Protein AF-A0A969KL57-F1 (afdb_monomer_lite)

Radius of gyration: 28.31 Å; chains: 1; bounding box: 64×60×82 Å

Foldseek 3Di:
DDDDDDDDDDDDDDDDDDDDPDDDDDDDDDDDDDDDDDDDDPDPVVVVVVVVVVVVVVVVVVVVVVVVPPPPDDDDPPPPPPPPPPPQPDAAQDDFDLQWGFAAAQDKDKDFQQVQWQFQDPDQPQWQFKKWFFHDPPFKGFAAFKWKWFAQDRVPPDTQTQDTAAPFDFNPQKLPGQVPFDADPVCPPRGRHGRDIGGCCSAPPHNHGIIGTRRNPGPSNDPGDTTRMMMMHRHNDHPGGTTTTRHMYGDIGHNDDD

Sequence (258 aa):
MAPLVEATLVTDEYMGPTTIIMEQQDGNEPPPKWLGSRCVPTTTQEKWFCFGIACLVVVLVVVITVTGILCGSGLCSSSSTTSSESSAAEVNTDAPDNNPADLVNGSFIVLDVSANPVVVSLTPDNYYDLIFYEYNNGGIVYMDHIIVGVSQNSDGSLYYEVFNWGDNIPDTNTNSDINNLPPFPSCTPAEECDNFEVSENDLYPYPGAGVLIDVDNAPSQPPSGTYNYVVIISPISGDGDDSQIDAIVVTEVPIPTP

Secondary structure (DSSP, 8-state):
-PPP--------S-----------PPP--PPP----------STTHHHHHHHHHHHHHHHHHHHHHHTTS----------------PPPPPBSSS--S--EEE-TTEEEEEE-TTS-EEE-SS--SEEEEEEEE-BSSSEEEE-SEEEEEESSTT-SS-EEEEEETSSS--TTBTT-TTTSPPPTTSSSS---TTEEEEGGGSBTTTT-EEEE-STT-TT-PPSEEE-EEEEEE-S-SSSPPEEEEEEEEEEEEPPP-

Structure (mmCIF, N/CA/C/O backbone):
data_AF-A0A969KL57-F1
#
_entry.id   AF-A0A969KL57-F1
#
loop_
_atom_site.group_PDB
_atom_site.id
_atom_site.type_symbol
_atom_site.label_atom_id
_atom_site.label_alt_id
_atom_site.label_comp_id
_atom_site.label_asym_id
_atom_site.label_entity_id
_atom_site.label_seq_id
_atom_site.pdbx_PDB_ins_code
_atom_site.Cartn_x
_atom_site.Cartn_y
_atom_site.Cartn_z
_atom_site.occupancy
_atom_site.B_iso_or_equiv
_atom_site.auth_seq_id
_atom_site.auth_comp_id
_atom_site.auth_asym_id
_atom_site.auth_atom_id
_atom_site.pdbx_PDB_model_num
ATOM 1 N N . MET A 1 1 ? -13.191 37.947 51.322 1.00 47.38 1 MET A N 1
ATOM 2 C CA . MET A 1 1 ? -13.128 36.524 50.933 1.00 47.38 1 MET A CA 1
ATOM 3 C C . MET A 1 1 ? -14.553 36.039 50.771 1.00 47.38 1 MET A C 1
ATOM 5 O O . MET A 1 1 ? -15.253 35.930 51.768 1.00 47.38 1 MET A O 1
ATOM 9 N N . ALA A 1 2 ? -14.999 35.887 49.528 1.00 39.50 2 ALA A N 1
ATOM 10 C CA . ALA A 1 2 ? -16.304 35.325 49.185 1.00 39.50 2 ALA A CA 1
ATOM 11 C C . ALA A 1 2 ? -16.111 33.854 48.769 1.00 39.50 2 ALA A C 1
ATOM 13 O O . ALA A 1 2 ? -15.026 33.530 48.278 1.00 39.50 2 ALA A O 1
ATOM 14 N N . PRO A 1 3 ? -17.094 32.966 48.997 1.00 45.88 3 PRO A N 1
ATOM 15 C CA . PRO A 1 3 ? -16.937 31.550 48.699 1.00 45.88 3 PRO A CA 1
ATOM 16 C C . PRO A 1 3 ? -17.024 31.301 47.189 1.00 45.88 3 PRO A C 1
ATOM 18 O O . PRO A 1 3 ? -17.836 31.917 46.498 1.00 45.88 3 PRO A O 1
ATOM 21 N N . LEU A 1 4 ? -16.185 30.387 46.698 1.00 37.28 4 LEU A N 1
ATOM 22 C CA . LEU A 1 4 ? -16.324 29.791 45.373 1.00 37.28 4 LEU A CA 1
ATOM 23 C C . LEU A 1 4 ? -17.625 28.976 45.342 1.00 37.28 4 LEU A C 1
ATOM 25 O O . LEU A 1 4 ? -17.873 28.177 46.246 1.00 37.28 4 LEU A O 1
ATOM 29 N N . VAL A 1 5 ? -18.438 29.172 44.309 1.00 42.41 5 VAL A N 1
ATOM 30 C CA . VAL A 1 5 ? -19.559 28.289 43.974 1.00 42.41 5 VAL A CA 1
ATOM 31 C C . VAL A 1 5 ? -19.095 27.436 42.800 1.00 42.41 5 VAL A C 1
ATOM 33 O O . VAL A 1 5 ? -18.883 27.963 41.711 1.00 42.41 5 VAL A O 1
ATOM 36 N N . GLU A 1 6 ? -18.904 26.138 43.025 1.00 46.62 6 GLU A N 1
ATOM 37 C CA . GLU A 1 6 ? -18.722 25.167 41.944 1.00 46.62 6 GLU A CA 1
ATOM 38 C C . GLU A 1 6 ? -20.086 24.842 41.332 1.00 46.62 6 GLU A C 1
ATOM 40 O O . GLU A 1 6 ? -21.014 24.425 42.028 1.00 46.62 6 GLU A O 1
ATOM 45 N N . ALA A 1 7 ? -20.206 25.034 40.021 1.00 39.06 7 ALA A N 1
ATOM 46 C CA . ALA A 1 7 ? -21.299 24.498 39.228 1.00 39.06 7 ALA A CA 1
ATOM 47 C C . ALA A 1 7 ? -20.747 23.343 38.387 1.00 39.06 7 ALA A C 1
ATOM 49 O O . ALA A 1 7 ? -19.942 23.552 37.483 1.00 39.06 7 ALA A O 1
ATOM 50 N N . THR A 1 8 ? -21.172 22.122 38.701 1.00 39.47 8 THR A N 1
ATOM 51 C CA . THR A 1 8 ? -20.894 20.930 37.897 1.00 39.47 8 THR A CA 1
ATOM 52 C C . THR A 1 8 ? -21.865 20.899 36.721 1.00 39.47 8 THR A C 1
ATOM 54 O O . THR A 1 8 ? -23.069 20.730 36.921 1.00 39.47 8 THR A O 1
ATOM 57 N N . LEU A 1 9 ? -21.356 21.055 35.499 1.00 32.34 9 LEU A N 1
ATOM 58 C CA . LEU A 1 9 ? -22.093 20.688 34.293 1.00 32.34 9 LEU A CA 1
ATOM 59 C C . LEU A 1 9 ? -21.697 19.257 33.924 1.00 32.34 9 LEU A C 1
ATOM 61 O O . LEU A 1 9 ? -20.528 18.981 33.672 1.00 32.34 9 LEU A O 1
ATOM 65 N N . VAL A 1 10 ? -22.673 18.352 33.927 1.00 41.25 10 VAL A N 1
ATOM 66 C CA . VAL A 1 10 ? -22.525 17.017 33.347 1.00 41.25 10 VAL A CA 1
ATOM 67 C C . VAL A 1 10 ? -22.755 17.166 31.848 1.00 41.25 10 VAL A C 1
ATOM 69 O O . VAL A 1 10 ? -23.869 17.476 31.426 1.00 41.25 10 VAL A O 1
ATOM 72 N N . THR A 1 11 ? -21.703 16.980 31.061 1.00 38.56 11 THR A N 1
ATOM 73 C CA . THR A 1 11 ? -21.799 16.751 29.618 1.00 38.56 11 THR A CA 1
ATOM 74 C C . THR A 1 11 ? -21.279 15.349 29.349 1.00 38.56 11 THR A C 1
ATOM 76 O O . THR A 1 11 ? -20.107 15.068 29.600 1.00 38.56 11 THR A O 1
ATOM 79 N N . ASP A 1 12 ? -22.175 14.475 28.897 1.00 44.78 12 ASP A N 1
ATOM 80 C CA . ASP A 1 12 ? -21.794 13.232 28.239 1.00 44.78 12 ASP A CA 1
ATOM 81 C C . ASP A 1 12 ? -21.037 13.552 26.938 1.00 44.78 12 ASP A C 1
ATOM 83 O O . ASP A 1 12 ? -21.258 14.593 26.318 1.00 44.78 12 ASP A O 1
ATOM 87 N N . GLU A 1 13 ? -20.177 12.611 26.556 1.00 48.75 13 GLU A N 1
ATOM 88 C CA . GLU A 1 13 ? -19.361 12.538 25.335 1.00 48.75 13 GLU A CA 1
ATOM 89 C C . GLU A 1 13 ? -17.982 13.226 25.363 1.00 48.75 13 GLU A C 1
ATOM 91 O O . GLU A 1 13 ? -17.744 14.375 25.001 1.00 48.75 13 GLU A O 1
ATOM 96 N N . TYR A 1 14 ? -17.058 12.381 25.816 1.00 48.72 14 TYR A N 1
ATOM 97 C CA . TYR A 1 14 ? -15.619 12.288 25.603 1.00 48.72 14 TYR A CA 1
ATOM 98 C C . TYR A 1 14 ? -15.092 12.934 24.301 1.00 48.72 14 TYR A C 1
ATOM 100 O O . TYR A 1 14 ? -15.050 12.312 23.245 1.00 48.72 14 TYR A O 1
ATOM 108 N N . MET A 1 15 ? -14.570 14.153 24.413 1.00 40.88 15 MET A N 1
ATOM 109 C CA . MET A 1 15 ? -13.477 14.662 23.579 1.00 40.88 15 MET A CA 1
ATOM 110 C C . MET A 1 15 ? -12.432 15.247 24.534 1.00 40.88 15 MET A C 1
ATOM 112 O O . MET A 1 15 ? -12.776 15.967 25.473 1.00 40.88 15 MET A O 1
ATOM 116 N N . GLY A 1 16 ? -11.167 14.863 24.347 1.00 54.75 16 GLY A N 1
ATOM 117 C CA . GLY A 1 16 ? -10.043 15.233 25.212 1.00 54.75 16 GLY A CA 1
ATOM 118 C C . GLY A 1 16 ? -9.827 16.750 25.350 1.00 54.75 16 GLY A C 1
ATOM 119 O O . GLY A 1 16 ? -10.401 17.545 24.604 1.00 54.75 16 GLY A O 1
ATOM 120 N N . PRO A 1 17 ? -9.013 17.186 26.328 1.00 43.03 17 PRO A N 1
ATOM 121 C CA . PRO A 1 17 ? -8.974 18.580 26.749 1.00 43.03 17 PRO A CA 1
ATOM 122 C C . PRO A 1 17 ? -8.238 19.475 25.744 1.00 43.03 17 PRO A C 1
ATOM 124 O O . PRO A 1 17 ? -7.016 19.612 25.786 1.00 43.03 17 PRO A O 1
ATOM 127 N N . THR A 1 18 ? -8.991 20.190 24.912 1.00 47.53 18 THR A N 1
ATOM 128 C CA . THR A 1 18 ? -8.494 21.407 24.259 1.00 47.53 18 THR A CA 1
ATOM 129 C C . THR A 1 18 ? -8.503 22.539 25.283 1.00 47.53 18 THR A C 1
ATOM 131 O O . THR A 1 18 ? -9.555 23.056 25.659 1.00 47.53 18 THR A O 1
ATOM 134 N N . THR A 1 19 ? -7.324 22.944 25.755 1.00 45.38 19 THR A N 1
ATOM 135 C CA . THR A 1 19 ? -7.191 24.147 26.589 1.00 45.38 19 THR A CA 1
ATOM 136 C C . THR A 1 19 ? -7.259 25.375 25.685 1.00 45.38 19 THR A C 1
ATOM 138 O O . THR A 1 19 ? -6.257 25.781 25.103 1.00 45.38 19 THR A O 1
ATOM 141 N N . ILE A 1 20 ? -8.443 25.974 25.553 1.00 39.62 20 ILE A N 1
ATOM 142 C CA . ILE A 1 20 ? -8.602 27.295 24.936 1.00 39.62 20 ILE A CA 1
ATOM 143 C C . ILE A 1 20 ? -8.505 28.339 26.050 1.00 39.62 20 ILE A C 1
ATOM 145 O O . ILE A 1 20 ? -9.408 28.465 26.878 1.00 39.62 20 ILE A O 1
ATOM 149 N N . ILE A 1 21 ? -7.410 29.099 26.077 1.00 41.72 21 ILE A N 1
ATOM 150 C CA . ILE A 1 21 ? -7.309 30.303 26.907 1.00 41.72 21 ILE A CA 1
ATOM 151 C C . ILE A 1 21 ? -8.123 31.391 26.203 1.00 41.72 21 ILE A C 1
ATOM 153 O O . ILE A 1 21 ? -7.636 32.047 25.286 1.00 41.72 21 ILE A O 1
ATOM 157 N N . MET A 1 22 ? -9.384 31.555 26.604 1.00 35.03 22 MET A N 1
ATOM 158 C CA . MET A 1 22 ? -10.162 32.735 26.238 1.00 35.03 22 MET A CA 1
ATOM 159 C C . MET A 1 22 ? -9.831 33.861 27.212 1.00 35.03 22 MET A C 1
ATOM 161 O O . MET A 1 22 ? -10.143 33.794 28.401 1.00 35.03 22 MET A O 1
ATOM 165 N N . GLU A 1 23 ? -9.171 34.889 26.690 1.00 47.00 23 GLU A N 1
ATOM 166 C CA . GLU A 1 23 ? -8.961 36.155 27.377 1.00 47.00 23 GLU A CA 1
ATOM 167 C C . GLU A 1 23 ? -10.331 36.808 27.630 1.00 47.00 23 GLU A C 1
ATOM 169 O O . GLU A 1 23 ? -11.135 37.001 26.715 1.00 47.00 23 GLU A O 1
ATOM 174 N N . GLN A 1 24 ? -10.635 37.078 28.897 1.00 42.72 24 GLN A N 1
ATOM 175 C CA . GLN A 1 24 ? -11.905 37.647 29.331 1.00 42.72 24 GLN A CA 1
ATOM 176 C C . GLN A 1 24 ? -11.997 39.105 28.855 1.00 42.72 24 GLN A C 1
ATOM 178 O O . GLN A 1 24 ? -11.382 39.992 29.442 1.00 42.72 24 GLN A O 1
ATOM 183 N N . GLN A 1 25 ? -12.764 39.364 27.791 1.00 42.25 25 GLN A N 1
ATOM 184 C CA . GLN A 1 25 ? -13.161 40.726 27.436 1.00 42.25 25 GLN A CA 1
ATOM 185 C C . GLN A 1 25 ? -14.167 41.249 28.469 1.00 42.25 25 GLN A C 1
ATOM 187 O O . GLN A 1 25 ? -15.241 40.675 28.669 1.00 42.25 25 GLN A O 1
ATOM 192 N N . ASP A 1 26 ? -13.791 42.345 29.127 1.00 51.16 26 ASP A N 1
ATOM 193 C CA . ASP A 1 26 ? -14.621 43.076 30.078 1.00 51.16 26 ASP A CA 1
ATOM 194 C C . ASP A 1 26 ? -15.935 43.544 29.436 1.00 51.16 26 ASP A C 1
ATOM 196 O O . ASP A 1 26 ? -15.987 44.040 28.309 1.00 51.16 26 ASP A O 1
ATOM 200 N N . GLY A 1 27 ? -17.018 43.330 30.182 1.00 51.34 27 GLY A N 1
ATOM 201 C CA . GLY A 1 27 ? -18.381 43.335 29.676 1.00 51.34 27 GLY A CA 1
ATOM 202 C C . GLY A 1 27 ? -18.997 44.702 29.392 1.00 51.34 27 GLY A C 1
ATOM 203 O O . GLY A 1 27 ? -18.659 45.704 30.016 1.00 51.34 27 GLY A O 1
ATOM 204 N N . ASN A 1 28 ? -19.987 44.692 28.491 1.00 50.69 28 ASN A N 1
ATOM 205 C CA . ASN A 1 28 ? -21.251 45.436 28.612 1.00 50.69 28 ASN A CA 1
ATOM 206 C C . ASN A 1 28 ? -22.212 45.198 27.426 1.00 50.69 28 ASN A C 1
ATOM 208 O O . ASN A 1 28 ? -22.858 46.135 26.964 1.00 50.69 28 ASN A O 1
ATOM 212 N N . GLU A 1 29 ? -22.374 43.961 26.943 1.00 54.31 29 GLU A N 1
ATOM 213 C CA . GLU A 1 29 ? -23.415 43.677 25.942 1.00 54.31 29 GLU A CA 1
ATOM 214 C C . GLU A 1 29 ? -24.426 42.629 26.427 1.00 54.31 29 GLU A C 1
ATOM 216 O O . GLU A 1 29 ? -24.036 41.599 26.985 1.00 54.31 29 GLU A O 1
ATOM 221 N N . PRO A 1 30 ? -25.743 42.884 26.271 1.00 59.31 30 PRO A N 1
ATOM 222 C CA . PRO A 1 30 ? -26.768 41.924 26.648 1.00 59.31 30 PRO A CA 1
ATOM 223 C C . PRO A 1 30 ? -26.771 40.721 25.687 1.00 59.31 30 PRO A C 1
ATOM 225 O O . PRO A 1 30 ? -26.591 40.894 24.481 1.00 59.31 30 PRO A O 1
ATOM 228 N N . PRO A 1 31 ? -27.035 39.503 26.193 1.00 55.28 31 PRO A N 1
ATOM 229 C CA . PRO A 1 31 ? -26.978 38.286 25.391 1.00 55.28 31 PRO A CA 1
ATOM 230 C C . PRO A 1 31 ? -28.048 38.277 24.283 1.00 55.28 31 PRO A C 1
ATOM 232 O O . PRO A 1 31 ? -29.185 38.712 24.520 1.00 55.28 31 PRO A O 1
ATOM 235 N N . PRO A 1 32 ? -27.740 37.739 23.086 1.00 45.00 32 PRO A N 1
ATOM 236 C CA . PRO A 1 32 ? -28.720 37.606 22.020 1.00 45.00 32 PRO A CA 1
ATOM 237 C C . PRO A 1 32 ? -29.816 36.614 22.425 1.00 45.00 32 PRO A C 1
ATOM 239 O O . PRO A 1 32 ? -29.565 35.463 22.787 1.00 45.00 32 PRO A O 1
ATOM 242 N N . LYS A 1 33 ? -31.068 37.075 22.362 1.00 44.75 33 LYS A N 1
ATOM 243 C CA . LYS A 1 33 ? -32.250 36.230 22.545 1.00 44.75 33 LYS A CA 1
ATOM 244 C C . LYS A 1 33 ? -32.402 35.308 21.340 1.00 44.75 33 LYS A C 1
ATOM 246 O O . LYS A 1 33 ? -32.800 35.754 20.266 1.00 44.75 33 LYS A O 1
ATOM 251 N N . TRP A 1 34 ? -32.172 34.017 21.545 1.00 41.69 34 TRP A N 1
ATOM 252 C CA . TRP A 1 34 ? -32.584 32.977 20.611 1.00 41.69 34 TRP A CA 1
ATOM 253 C C . TRP A 1 34 ? -34.105 32.808 20.669 1.00 41.69 34 TRP A C 1
ATOM 255 O O . TRP A 1 34 ? -34.652 32.149 21.549 1.00 41.69 34 TRP A O 1
ATOM 265 N N . LEU A 1 35 ? -34.797 33.447 19.728 1.00 38.41 35 LEU A N 1
ATOM 266 C CA . LEU A 1 35 ? -36.189 33.156 19.406 1.00 38.41 35 LEU A CA 1
ATOM 267 C C . LEU A 1 35 ? -36.194 32.212 18.206 1.00 38.41 35 LEU A C 1
ATOM 269 O O . LEU A 1 35 ? -35.871 32.610 17.090 1.00 38.41 35 LEU A O 1
ATOM 273 N N . GLY A 1 36 ? -36.573 30.957 18.436 1.00 48.72 36 GLY A N 1
ATOM 274 C CA . GLY A 1 36 ? -36.921 30.059 17.347 1.00 48.72 36 GLY A CA 1
ATOM 275 C C . GLY A 1 36 ? -38.088 30.644 16.561 1.00 48.72 36 GLY A C 1
ATOM 276 O O . GLY A 1 36 ? -39.137 30.908 17.145 1.00 48.72 36 GLY A O 1
ATOM 277 N N . SER A 1 37 ? -37.904 30.868 15.260 1.00 44.09 37 SER A N 1
ATOM 278 C CA . SER A 1 37 ? -38.938 30.821 14.217 1.00 44.09 37 SER A CA 1
ATOM 279 C C . SER A 1 37 ? -38.392 31.322 12.884 1.00 44.09 37 SER A C 1
ATOM 281 O O . SER A 1 37 ? -37.748 32.360 12.826 1.00 44.09 37 SER A O 1
ATOM 283 N N . ARG A 1 38 ? -38.742 30.575 11.830 1.00 47.47 38 ARG A N 1
ATOM 284 C CA . ARG A 1 38 ? -39.162 31.024 10.491 1.00 47.47 38 ARG A CA 1
ATOM 285 C C . ARG A 1 38 ? -38.550 32.342 10.000 1.00 47.47 38 ARG A C 1
ATOM 287 O O . ARG A 1 38 ? -38.872 33.405 10.516 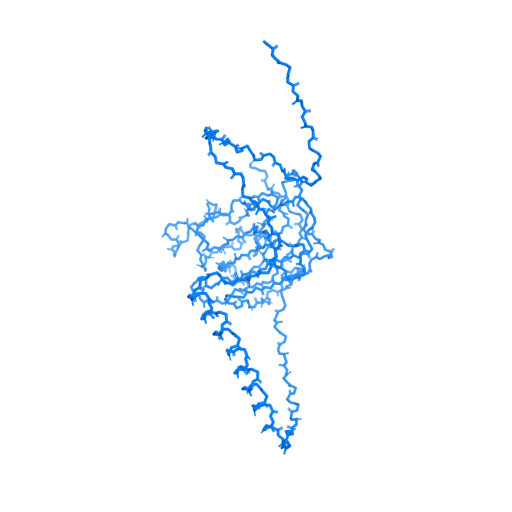1.00 47.47 38 ARG A O 1
ATOM 294 N N . CYS A 1 39 ? -37.797 32.268 8.903 1.00 44.12 39 CYS A N 1
ATOM 295 C CA . CYS A 1 39 ? -37.320 33.423 8.147 1.00 44.12 39 CYS A CA 1
ATOM 296 C C . CYS A 1 39 ? -38.495 34.330 7.739 1.00 44.12 39 CYS A C 1
ATOM 298 O O . CYS A 1 39 ? -39.182 34.075 6.750 1.00 44.12 39 CYS A O 1
ATOM 300 N N . VAL A 1 40 ? -38.744 35.386 8.514 1.00 55.22 40 VAL A N 1
ATOM 301 C CA . VAL A 1 40 ? -39.614 36.494 8.120 1.00 55.22 40 VAL A CA 1
ATOM 302 C C . VAL A 1 40 ? -38.686 37.615 7.653 1.00 55.22 40 VAL A C 1
ATOM 304 O O . VAL A 1 40 ? -38.007 38.208 8.490 1.00 55.22 40 VAL A O 1
ATOM 307 N N . PRO A 1 41 ? -38.601 37.895 6.342 1.00 55.47 41 PRO A N 1
ATOM 308 C CA . PRO A 1 41 ? -37.684 38.904 5.824 1.00 55.47 41 PRO A CA 1
ATOM 309 C C . PRO A 1 41 ? -38.110 40.292 6.312 1.00 55.47 41 PRO A C 1
ATOM 311 O O . PRO A 1 41 ? -39.268 40.693 6.140 1.00 55.47 41 PRO A O 1
ATOM 314 N N . THR A 1 42 ? -37.181 41.025 6.928 1.00 60.78 42 THR A N 1
ATOM 315 C CA . THR A 1 42 ? -37.453 42.351 7.514 1.00 60.78 42 THR A CA 1
ATOM 316 C C . THR A 1 42 ? -37.072 43.494 6.580 1.00 60.78 42 THR A C 1
ATOM 318 O O . THR A 1 42 ? -37.500 44.627 6.798 1.00 60.78 42 THR A O 1
ATOM 321 N N . THR A 1 43 ? -36.362 43.210 5.485 1.00 64.25 43 THR A N 1
ATOM 322 C CA . THR A 1 43 ? -35.961 44.232 4.513 1.00 64.25 43 THR A CA 1
ATOM 323 C C . THR A 1 43 ? -36.582 44.008 3.135 1.00 64.25 43 THR A C 1
ATOM 325 O O . THR A 1 43 ? -36.922 42.897 2.723 1.00 64.25 43 THR A O 1
ATOM 328 N N . THR A 1 44 ? -36.756 45.096 2.384 1.00 59.50 44 THR A N 1
ATOM 329 C CA . THR A 1 44 ? -37.320 45.064 1.027 1.00 59.50 44 THR A CA 1
ATOM 330 C C . THR A 1 44 ? -36.423 44.306 0.045 1.00 59.50 44 THR A C 1
ATOM 332 O O . THR A 1 44 ? -36.928 43.809 -0.953 1.00 59.50 44 THR A O 1
ATOM 335 N N . GLN A 1 45 ? -35.121 44.184 0.329 1.00 51.19 45 GLN A N 1
ATOM 336 C CA . GLN A 1 45 ? -34.139 43.499 -0.516 1.00 51.19 45 GLN A CA 1
ATOM 337 C C . GLN A 1 45 ? -34.179 41.967 -0.330 1.00 51.19 45 GLN A C 1
ATOM 339 O O . GLN A 1 45 ? -34.098 41.230 -1.309 1.00 51.19 45 GLN A O 1
ATOM 344 N N . GLU A 1 46 ? -34.437 41.480 0.888 1.00 50.81 46 GLU A N 1
ATOM 345 C CA . GLU A 1 46 ? -34.598 40.044 1.189 1.00 50.81 46 GLU A CA 1
ATOM 346 C C . GLU A 1 46 ? -35.878 39.440 0.587 1.00 50.81 46 GLU A C 1
ATOM 348 O O . GLU A 1 46 ? -35.925 38.254 0.256 1.00 50.81 46 GLU A O 1
ATOM 353 N N . LYS A 1 47 ? -36.916 40.258 0.364 1.00 53.59 47 LYS A N 1
ATOM 354 C CA . LYS A 1 47 ? -38.156 39.815 -0.298 1.00 53.59 47 LYS A CA 1
ATOM 355 C C . LYS A 1 47 ? -37.935 39.400 -1.757 1.00 53.59 47 LYS A C 1
ATOM 357 O O . LYS A 1 47 ? -38.623 38.497 -2.227 1.00 53.59 47 LYS A O 1
ATOM 362 N N . TRP A 1 48 ? -36.969 40.007 -2.451 1.00 52.03 48 TRP A N 1
ATOM 363 C CA . TRP A 1 48 ? -36.630 39.646 -3.833 1.00 52.03 48 TRP A CA 1
ATOM 364 C C . TRP A 1 48 ? -35.883 38.313 -3.918 1.00 52.03 48 TRP A C 1
ATOM 366 O O . TRP A 1 48 ? -36.115 37.545 -4.850 1.00 52.03 48 TRP A O 1
ATOM 376 N N . PHE A 1 49 ? -35.060 37.995 -2.916 1.00 55.28 49 PHE A N 1
ATOM 377 C CA . PHE A 1 49 ? -34.331 36.726 -2.852 1.00 55.28 49 PHE A CA 1
ATOM 378 C C . PHE A 1 49 ? -35.270 35.530 -2.632 1.00 55.28 49 PHE A C 1
ATOM 380 O O . PHE A 1 49 ? -35.176 34.534 -3.350 1.00 55.28 49 PHE A O 1
ATOM 387 N N . CYS A 1 50 ? -36.247 35.647 -1.725 1.00 53.72 50 CYS A N 1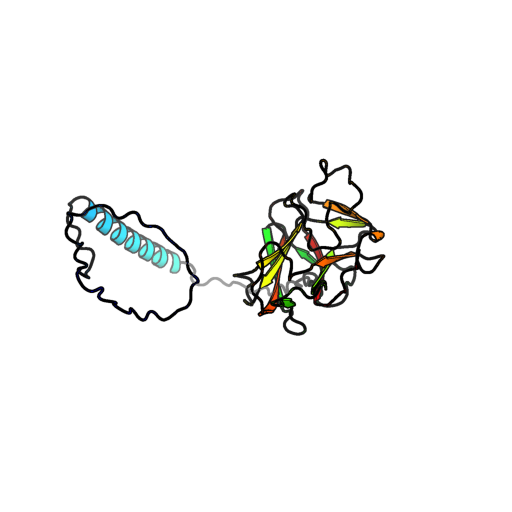
ATOM 388 C CA . CYS A 1 50 ? -37.225 34.576 -1.499 1.00 53.72 50 CYS A CA 1
ATOM 389 C C . CYS A 1 50 ? -38.174 34.361 -2.694 1.00 53.72 50 CYS A C 1
ATOM 391 O O . CYS A 1 50 ? -38.555 33.225 -2.974 1.00 53.72 50 CYS A O 1
ATOM 393 N N . PHE A 1 51 ? -38.533 35.420 -3.432 1.00 55.88 51 PHE A N 1
ATOM 394 C CA . PHE A 1 51 ? -39.359 35.288 -4.642 1.00 55.88 51 PHE A CA 1
ATOM 395 C C . PHE A 1 51 ? -38.589 34.666 -5.819 1.00 55.88 51 PHE A C 1
ATOM 397 O O . PHE A 1 51 ? -39.166 33.899 -6.590 1.00 55.88 51 PHE A O 1
ATOM 404 N N . GLY A 1 52 ? -37.287 34.949 -5.940 1.00 57.47 52 GLY A N 1
ATOM 405 C CA . GLY A 1 52 ? -36.433 34.391 -6.993 1.00 57.47 52 GLY A CA 1
ATOM 406 C C . GLY A 1 52 ? -36.275 32.871 -6.899 1.00 57.47 52 GLY A C 1
ATOM 407 O O . GLY A 1 52 ? -36.444 32.176 -7.900 1.00 57.47 52 GLY A O 1
ATOM 408 N N . ILE A 1 53 ? -36.039 32.343 -5.692 1.00 59.00 53 ILE A N 1
ATOM 409 C CA . ILE A 1 53 ? -35.875 30.896 -5.468 1.00 59.00 53 ILE A CA 1
ATOM 410 C C . ILE A 1 53 ? -37.195 30.149 -5.715 1.00 59.00 53 ILE A C 1
ATOM 412 O O . ILE A 1 53 ? -37.199 29.112 -6.376 1.00 59.00 53 ILE A O 1
ATOM 416 N N . ALA A 1 54 ? -38.332 30.699 -5.271 1.00 58.41 54 ALA A N 1
ATOM 417 C CA . ALA A 1 54 ? -39.639 30.087 -5.516 1.00 58.41 54 ALA A CA 1
ATOM 418 C C . ALA A 1 54 ? -39.997 30.032 -7.017 1.00 58.41 54 ALA A C 1
ATOM 420 O O . ALA A 1 54 ? -40.525 29.023 -7.482 1.00 58.41 54 ALA A O 1
ATOM 421 N N . CYS A 1 55 ? -39.662 31.069 -7.797 1.00 60.22 55 CYS A N 1
ATOM 422 C CA . CYS A 1 55 ? -39.858 31.060 -9.253 1.00 60.22 55 CYS A CA 1
ATOM 423 C C . CYS A 1 55 ? -38.938 30.058 -9.970 1.00 60.22 55 CYS A C 1
ATOM 425 O O . CYS A 1 55 ? -39.389 29.375 -10.888 1.00 60.22 55 CYS A O 1
ATOM 427 N N . LEU A 1 56 ? -37.674 29.934 -9.547 1.00 60.78 56 LEU A N 1
ATOM 428 C CA . LEU A 1 56 ? -36.714 29.008 -10.160 1.00 60.78 56 LEU A CA 1
ATOM 429 C C . LEU A 1 56 ? -37.148 27.541 -9.995 1.00 60.78 56 LEU A C 1
ATOM 431 O O . LEU A 1 56 ? -37.084 26.768 -10.949 1.00 60.78 56 LEU A O 1
ATOM 435 N N . VAL A 1 57 ? -37.659 27.173 -8.813 1.00 62.97 57 VAL A N 1
ATOM 436 C CA . VAL A 1 57 ? -38.147 25.810 -8.534 1.00 62.97 57 VAL A CA 1
ATOM 437 C C . VAL A 1 57 ? -39.371 25.468 -9.391 1.00 62.97 57 VAL A C 1
ATOM 439 O O . VAL A 1 57 ? -39.458 24.363 -9.920 1.00 62.97 57 VAL A O 1
ATOM 442 N N . VAL A 1 58 ? -40.290 26.416 -9.608 1.00 61.53 58 VAL A N 1
ATOM 443 C CA . VAL A 1 58 ? -41.470 26.187 -10.464 1.00 61.53 58 VAL A CA 1
ATOM 444 C C . VAL A 1 58 ? -41.074 26.022 -11.934 1.00 61.53 58 VAL A C 1
ATOM 446 O O . VAL A 1 58 ? -41.604 25.139 -12.608 1.00 61.53 58 VAL A O 1
ATOM 449 N N . VAL A 1 59 ? -40.110 26.803 -12.434 1.00 63.97 59 VAL A N 1
ATOM 450 C CA . VAL A 1 59 ? -39.615 26.658 -13.815 1.00 63.97 59 VAL A CA 1
ATOM 451 C C . VAL A 1 59 ? -38.914 25.309 -14.010 1.00 63.97 59 VAL A C 1
ATOM 453 O O . VAL A 1 59 ? -39.168 24.637 -15.008 1.00 63.97 59 VAL A O 1
ATOM 456 N N . LEU A 1 60 ? -38.110 24.859 -13.042 1.00 58.91 60 LEU A N 1
ATOM 457 C CA . LEU A 1 60 ? -37.409 23.574 -13.126 1.00 58.91 60 LEU A CA 1
ATOM 458 C C . LEU A 1 60 ? -38.384 22.380 -13.150 1.00 58.91 60 LEU A C 1
ATOM 460 O O . LEU A 1 60 ? -38.227 21.468 -13.959 1.00 58.91 60 LEU A O 1
ATOM 464 N N . VAL A 1 61 ? -39.443 22.412 -12.331 1.00 60.09 61 VAL A N 1
ATOM 465 C CA . VAL A 1 61 ? -40.464 21.346 -12.288 1.00 60.09 61 VAL A CA 1
ATOM 466 C C . VAL A 1 61 ? -41.293 21.292 -13.583 1.00 60.09 61 VAL A C 1
ATOM 468 O O . VAL A 1 61 ? -41.650 20.206 -14.050 1.00 60.09 61 VAL A O 1
ATOM 471 N N . VAL A 1 62 ? -41.558 22.438 -14.220 1.00 59.28 62 VAL A N 1
ATOM 472 C CA . VAL A 1 62 ? -42.260 22.487 -15.517 1.00 59.28 62 VAL A CA 1
ATOM 473 C C . VAL A 1 62 ? -41.368 21.983 -16.662 1.00 59.28 62 VAL A C 1
ATOM 475 O O . VAL A 1 62 ? -41.845 21.256 -17.530 1.00 59.28 62 VAL A O 1
ATOM 478 N N . VAL A 1 63 ? -40.064 22.278 -16.650 1.00 58.56 63 VAL A N 1
ATOM 479 C CA . VAL A 1 63 ? -39.129 21.762 -17.671 1.00 58.56 63 VAL A CA 1
ATOM 480 C C . VAL A 1 63 ? -38.984 20.238 -17.576 1.00 58.56 63 VAL A C 1
ATOM 482 O O . VAL A 1 63 ? -39.010 19.554 -18.600 1.00 58.56 63 VAL A O 1
ATOM 485 N N . ILE A 1 64 ? -38.928 19.677 -16.365 1.00 56.06 64 ILE A N 1
ATOM 486 C CA . ILE A 1 64 ? -38.824 18.221 -16.171 1.00 56.06 64 ILE A CA 1
ATOM 487 C C . ILE A 1 64 ? -40.109 17.502 -16.620 1.00 56.06 64 ILE A C 1
ATOM 489 O O . ILE A 1 64 ? -40.042 16.445 -17.246 1.00 56.06 64 ILE A O 1
ATOM 493 N N . THR A 1 65 ? -41.288 18.089 -16.387 1.00 53.31 65 THR A N 1
ATOM 494 C CA . THR A 1 65 ? -42.567 17.467 -16.781 1.00 53.31 65 THR A CA 1
ATOM 495 C C . THR A 1 65 ? -42.866 17.569 -18.279 1.00 53.31 65 THR A C 1
ATOM 497 O O . THR A 1 65 ? -43.443 16.639 -18.838 1.00 53.31 65 THR A O 1
ATOM 500 N N . VAL A 1 66 ? -42.429 18.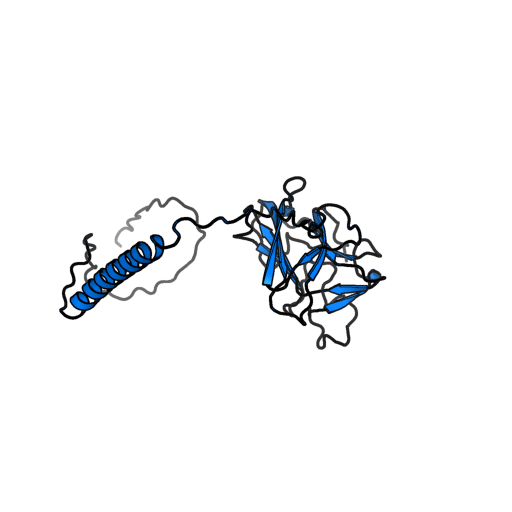633 -18.964 1.00 54.91 66 VAL A N 1
ATOM 501 C CA . VAL A 1 66 ? -42.618 18.772 -20.423 1.00 54.91 66 VAL A CA 1
ATOM 502 C C . VAL A 1 66 ? -41.630 17.906 -21.215 1.00 54.91 66 VAL A C 1
ATOM 504 O O . VAL A 1 66 ? -41.986 17.385 -22.271 1.00 54.91 66 VAL A O 1
ATOM 507 N N . THR A 1 67 ? -40.427 17.663 -20.689 1.00 53.34 67 THR A N 1
ATOM 508 C CA . THR A 1 67 ? -39.433 16.798 -21.356 1.00 53.34 67 THR A CA 1
ATOM 509 C C . THR A 1 67 ? -39.733 15.301 -21.161 1.00 53.34 67 THR A C 1
ATOM 511 O O . THR A 1 67 ? -39.337 14.479 -21.983 1.00 53.34 67 THR A O 1
ATOM 514 N N . GLY A 1 68 ? -40.503 14.930 -20.129 1.00 48.47 68 GLY A N 1
ATOM 515 C CA . GLY A 1 68 ? -40.854 13.535 -19.826 1.00 48.47 68 GLY A CA 1
ATOM 516 C C . GLY A 1 68 ? -41.964 12.903 -20.682 1.00 48.47 68 GLY A C 1
ATOM 517 O O . GLY A 1 68 ? -42.203 11.706 -20.560 1.00 48.47 68 GLY A O 1
ATOM 518 N N . ILE A 1 69 ? -42.656 13.661 -21.543 1.00 51.19 69 ILE A N 1
ATOM 519 C CA . ILE A 1 69 ? -43.841 13.167 -22.282 1.00 51.19 69 ILE A CA 1
ATOM 520 C C . ILE A 1 69 ? -43.519 12.757 -23.737 1.00 51.19 69 ILE A C 1
ATOM 522 O O . ILE A 1 69 ? -44.336 12.109 -24.388 1.00 51.19 69 ILE A O 1
ATOM 526 N N . LEU A 1 70 ? -42.318 13.047 -24.258 1.00 47.72 70 LEU A N 1
ATOM 527 C CA . LEU A 1 70 ? -41.994 12.859 -25.684 1.00 47.72 70 LEU A CA 1
ATOM 528 C C . LEU A 1 70 ? -41.143 11.627 -26.054 1.00 47.72 70 LEU A C 1
ATOM 530 O O . LEU A 1 70 ? -40.636 11.568 -27.169 1.00 47.72 70 LEU A O 1
ATOM 534 N N . CYS A 1 71 ? -41.043 10.614 -25.192 1.00 50.09 71 CYS A N 1
ATOM 535 C CA . CYS A 1 71 ? -40.496 9.298 -25.567 1.00 50.09 71 CYS A CA 1
ATOM 536 C C . CYS A 1 71 ? -41.585 8.216 -25.511 1.00 50.09 71 CYS A C 1
ATOM 538 O O . CYS A 1 71 ? -41.461 7.189 -24.849 1.00 50.09 71 CYS A O 1
ATOM 540 N N . GLY A 1 72 ? -42.693 8.481 -26.205 1.00 46.69 72 GLY A N 1
ATOM 541 C CA . GLY A 1 72 ? -43.731 7.501 -26.488 1.00 46.69 72 GLY A CA 1
ATOM 542 C C . GLY A 1 72 ? -43.323 6.576 -27.635 1.00 46.69 72 GLY A C 1
ATOM 543 O O . GLY A 1 72 ? -43.185 7.011 -28.774 1.00 46.69 72 GLY A O 1
ATOM 544 N N . SER A 1 73 ? -43.206 5.287 -27.312 1.00 59.94 73 SER A N 1
ATOM 545 C CA . SER A 1 73 ? -43.430 4.135 -28.199 1.00 59.94 73 SER A CA 1
ATOM 546 C C . SER A 1 73 ? -42.635 4.087 -29.514 1.00 59.94 73 SER A C 1
ATOM 548 O O . SER A 1 73 ? -43.175 4.329 -30.591 1.00 59.94 73 SER A O 1
ATOM 550 N N . GLY A 1 74 ? -41.379 3.654 -29.443 1.00 47.12 74 GLY A N 1
ATOM 551 C CA . GLY A 1 74 ? -40.620 3.189 -30.604 1.00 47.12 74 GLY A CA 1
ATOM 552 C C . GLY A 1 74 ? -39.753 2.001 -30.208 1.00 47.12 74 GLY A C 1
ATOM 553 O O . GLY A 1 74 ? -39.010 2.090 -29.240 1.00 47.12 74 GLY A O 1
ATOM 554 N N . LEU A 1 75 ? -39.910 0.882 -30.916 1.00 52.16 75 LEU A N 1
ATOM 555 C CA . LEU A 1 75 ? -39.218 -0.388 -30.705 1.00 52.16 75 LEU A CA 1
ATOM 556 C C . LEU A 1 75 ? -37.702 -0.217 -30.489 1.00 52.16 75 LEU A C 1
ATOM 558 O O . LEU A 1 75 ? -36.959 -0.042 -31.451 1.00 52.16 75 LEU A O 1
ATOM 562 N N . CYS A 1 76 ? -37.230 -0.381 -29.255 1.00 52.94 76 CYS A N 1
ATOM 563 C CA . CYS A 1 76 ? -35.827 -0.683 -28.996 1.00 52.94 76 CYS A CA 1
ATOM 564 C C . CYS A 1 76 ? -35.702 -2.204 -28.931 1.00 52.94 76 CYS A C 1
ATOM 566 O O . CYS A 1 76 ? -36.023 -2.827 -27.923 1.00 52.94 76 CYS A O 1
ATOM 568 N N . SER A 1 77 ? -35.313 -2.808 -30.053 1.00 50.56 77 SER A N 1
ATOM 569 C CA . SER A 1 77 ? -34.888 -4.202 -30.092 1.00 50.56 77 SER A CA 1
ATOM 570 C C . SER A 1 77 ? -33.654 -4.322 -29.206 1.00 50.56 77 SER A C 1
ATOM 572 O O . SER A 1 77 ? -32.585 -3.846 -29.579 1.00 50.56 77 SER A O 1
ATOM 574 N N . SER A 1 78 ? -33.819 -4.911 -28.023 1.00 52.31 78 SER A N 1
ATOM 575 C CA . SER A 1 78 ? -32.744 -5.210 -27.083 1.00 52.31 78 SER A CA 1
ATOM 576 C C . SER A 1 78 ? -31.841 -6.272 -27.704 1.00 52.31 78 SER A C 1
ATOM 578 O O . SER A 1 78 ? -31.988 -7.467 -27.457 1.00 52.31 78 SER A O 1
ATOM 580 N N . SER A 1 79 ? -30.925 -5.854 -28.571 1.00 55.31 79 SER A N 1
ATOM 581 C CA . SER A 1 79 ? -29.728 -6.629 -28.850 1.00 55.31 79 SER A CA 1
ATOM 582 C C . SER A 1 79 ? -28.985 -6.730 -27.525 1.00 55.31 79 SER A C 1
ATOM 584 O O . SER A 1 79 ? -28.288 -5.797 -27.133 1.00 55.31 79 SER A O 1
ATOM 586 N N . SER A 1 80 ? -29.209 -7.828 -26.797 1.00 53.69 80 SER A N 1
ATOM 587 C CA . SER A 1 80 ? -28.368 -8.216 -25.675 1.00 53.69 80 SER A CA 1
ATOM 588 C C . SER A 1 80 ? -27.013 -8.581 -26.264 1.00 53.69 80 SER A C 1
ATOM 590 O O . SER A 1 80 ? -26.715 -9.738 -26.560 1.00 53.69 80 SER A O 1
ATOM 592 N N . THR A 1 81 ? -26.209 -7.560 -26.523 1.00 46.41 81 THR A N 1
ATOM 593 C CA . THR A 1 81 ? -24.777 -7.727 -26.626 1.00 46.41 81 THR A CA 1
ATOM 594 C C . THR A 1 81 ? -24.374 -8.200 -25.239 1.00 46.41 81 THR A C 1
ATOM 596 O O . THR A 1 81 ? -24.337 -7.410 -24.302 1.00 46.41 81 THR A O 1
ATOM 599 N N . THR A 1 82 ? -24.182 -9.506 -25.068 1.00 46.00 82 THR A N 1
ATOM 600 C CA . THR A 1 82 ? -23.344 -10.022 -23.991 1.00 46.00 82 THR A CA 1
ATOM 601 C C . THR A 1 82 ? -21.975 -9.414 -24.240 1.00 46.00 82 THR A C 1
ATOM 603 O O . THR A 1 82 ? -21.183 -9.956 -25.012 1.00 46.00 82 THR A O 1
ATOM 606 N N . SER A 1 83 ? -21.745 -8.221 -23.688 1.00 46.53 83 SER A N 1
ATOM 607 C CA . SER A 1 83 ? -20.403 -7.750 -23.421 1.00 46.53 83 SER A CA 1
ATOM 608 C C . SER A 1 83 ? -19.792 -8.852 -22.579 1.00 46.53 83 SER A C 1
ATOM 610 O O . SER A 1 83 ? -20.242 -9.121 -21.468 1.00 46.53 83 SER A O 1
ATOM 612 N N . SER A 1 84 ? -18.847 -9.571 -23.173 1.00 43.75 84 SER A N 1
ATOM 613 C CA . SER A 1 84 ? -17.841 -10.262 -22.393 1.00 43.75 84 SER A CA 1
ATOM 614 C C . SER A 1 84 ? -17.184 -9.151 -21.589 1.00 43.75 84 SER A C 1
ATOM 616 O O . SER A 1 84 ? -16.336 -8.443 -22.125 1.00 43.75 84 SER A O 1
ATOM 618 N N . GLU A 1 85 ? -17.684 -8.902 -20.378 1.00 48.22 85 GLU A N 1
ATOM 619 C CA . GLU A 1 85 ? -16.930 -8.190 -19.361 1.00 48.22 85 GLU A CA 1
ATOM 620 C C . GLU A 1 85 ? -15.635 -8.982 -19.272 1.00 48.22 85 GLU A C 1
ATOM 622 O O . GLU A 1 85 ? -15.607 -10.117 -18.798 1.00 48.22 85 GLU A O 1
ATOM 627 N N . SER A 1 86 ? -14.589 -8.443 -19.901 1.00 44.28 86 SER A N 1
ATOM 628 C CA . SER A 1 86 ? -13.235 -8.776 -19.507 1.00 44.28 86 SER A CA 1
ATOM 629 C C . SER A 1 86 ? -13.255 -8.513 -18.018 1.00 44.28 86 SER A C 1
ATOM 631 O O . SER A 1 86 ? -13.467 -7.361 -17.635 1.00 44.28 86 SER A O 1
ATOM 633 N N . SER A 1 87 ? -13.201 -9.564 -17.194 1.00 56.59 87 SER A N 1
ATOM 634 C CA . SER A 1 87 ? -13.039 -9.323 -15.771 1.00 56.59 87 SER A CA 1
ATOM 635 C C . SER A 1 87 ? -11.751 -8.519 -15.703 1.00 56.59 87 SER A C 1
ATOM 637 O O . SER A 1 87 ? -10.727 -8.950 -16.241 1.00 56.59 87 SER A O 1
ATOM 639 N N . ALA A 1 88 ? -11.836 -7.288 -15.203 1.00 64.94 88 ALA A N 1
ATOM 640 C CA . ALA A 1 88 ? -10.626 -6.591 -14.821 1.00 64.94 88 ALA A CA 1
ATOM 641 C C . ALA A 1 88 ? -9.845 -7.574 -13.940 1.00 64.94 88 ALA A C 1
ATOM 643 O O . ALA A 1 88 ? -10.471 -8.334 -13.186 1.00 64.94 88 ALA A O 1
ATOM 644 N N . ALA A 1 89 ? -8.528 -7.654 -14.126 1.00 79.56 89 ALA A N 1
ATOM 645 C CA . ALA A 1 89 ? -7.720 -8.409 -13.185 1.00 79.56 89 ALA A CA 1
ATOM 646 C C . ALA A 1 89 ? -8.055 -7.869 -11.786 1.00 79.56 89 ALA A C 1
ATOM 648 O O . ALA A 1 89 ? -8.155 -6.659 -11.583 1.00 79.56 89 ALA A O 1
ATOM 649 N N . GLU A 1 90 ? -8.413 -8.776 -10.886 1.00 89.38 90 GLU A N 1
ATOM 650 C CA . GLU A 1 90 ? -8.749 -8.438 -9.510 1.00 89.38 90 GLU A CA 1
ATOM 651 C C . GLU A 1 90 ? -7.435 -8.359 -8.738 1.00 89.38 90 GLU A C 1
ATOM 653 O O . GLU A 1 90 ? -6.55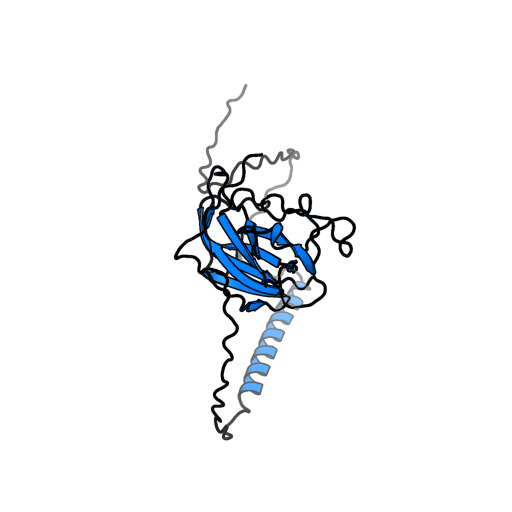2 -9.184 -8.965 1.00 89.38 90 GLU A O 1
ATOM 658 N N . VAL A 1 91 ? -7.289 -7.375 -7.848 1.00 93.81 91 VAL A N 1
ATOM 659 C CA . VAL A 1 91 ? -6.125 -7.343 -6.957 1.00 93.81 91 VAL A CA 1
ATOM 660 C C . VAL A 1 91 ? -6.205 -8.544 -6.029 1.00 93.81 91 VAL A C 1
ATOM 662 O O . VAL A 1 91 ? -7.193 -8.718 -5.312 1.00 93.81 91 VAL A O 1
ATOM 665 N N . ASN A 1 92 ? -5.159 -9.364 -6.026 1.00 94.44 92 ASN A N 1
ATOM 666 C CA . ASN A 1 92 ? -5.117 -10.550 -5.189 1.00 94.44 92 ASN A CA 1
ATOM 667 C C . ASN A 1 92 ? -4.994 -10.155 -3.709 1.00 94.44 92 ASN A C 1
ATOM 669 O O . ASN A 1 92 ? -4.155 -9.337 -3.342 1.00 94.44 92 ASN A O 1
ATOM 673 N N . THR A 1 93 ? -5.799 -10.764 -2.834 1.00 95.50 93 THR A N 1
ATOM 674 C CA . THR A 1 93 ? -5.628 -10.649 -1.369 1.00 95.50 93 THR A CA 1
ATOM 675 C C . THR A 1 93 ? -4.776 -11.779 -0.773 1.00 95.50 93 THR A C 1
ATOM 677 O O . THR A 1 93 ? -4.649 -11.908 0.444 1.00 95.50 93 THR A O 1
ATOM 680 N N . ASP A 1 94 ? -4.248 -12.637 -1.647 1.00 93.75 94 ASP A N 1
ATOM 681 C CA . ASP A 1 94 ? -3.353 -13.753 -1.353 1.00 93.75 94 ASP A CA 1
ATOM 682 C C . ASP A 1 94 ? -1.959 -13.456 -1.951 1.00 93.75 94 ASP A C 1
ATOM 684 O O . ASP A 1 94 ? -1.604 -12.309 -2.201 1.00 93.75 94 ASP A O 1
ATOM 688 N N . ALA A 1 95 ? -1.137 -14.483 -2.180 1.00 94.50 95 ALA A N 1
ATOM 689 C CA . ALA A 1 95 ? 0.178 -14.316 -2.796 1.00 94.50 95 ALA A CA 1
ATOM 690 C C . ALA A 1 95 ? 0.098 -13.688 -4.211 1.00 94.50 95 ALA A C 1
ATOM 692 O O . ALA A 1 95 ? -0.839 -14.013 -4.944 1.00 94.50 95 ALA A O 1
ATOM 693 N N . PRO A 1 96 ? 1.100 -12.875 -4.613 1.00 95.56 96 PRO A N 1
ATOM 694 C CA . PRO A 1 96 ? 1.184 -12.303 -5.960 1.00 95.56 96 PRO A CA 1
ATOM 695 C C . PRO A 1 96 ? 1.217 -13.394 -7.037 1.00 95.56 96 PRO A C 1
ATOM 697 O O . PRO A 1 96 ? 1.830 -14.454 -6.841 1.00 95.56 96 PRO A O 1
ATOM 700 N N . ASP A 1 97 ? 0.581 -13.138 -8.179 1.00 94.44 97 ASP A N 1
ATOM 701 C CA . ASP A 1 97 ? 0.455 -14.088 -9.291 1.00 94.44 97 ASP A CA 1
ATOM 702 C C . ASP A 1 97 ? 1.056 -13.580 -10.612 1.00 94.44 97 ASP A C 1
ATOM 704 O O . ASP A 1 97 ? 1.026 -14.299 -11.620 1.00 94.44 97 ASP A O 1
ATOM 708 N N . ASN A 1 98 ? 1.676 -12.394 -10.590 1.00 92.81 98 ASN A N 1
ATOM 709 C CA . ASN A 1 98 ? 2.295 -11.739 -11.737 1.00 92.81 98 ASN A CA 1
ATOM 710 C C . ASN A 1 98 ? 1.289 -11.410 -12.861 1.00 92.81 98 ASN A C 1
ATOM 712 O O . ASN A 1 98 ? 1.665 -11.328 -14.037 1.00 92.81 98 ASN A O 1
ATOM 716 N N . ASN A 1 99 ? 0.012 -11.243 -12.511 1.00 94.31 99 ASN A N 1
ATOM 717 C CA . ASN A 1 99 ? -1.055 -10.756 -13.374 1.00 94.31 99 ASN A CA 1
ATOM 718 C C . ASN A 1 99 ? -1.719 -9.534 -12.706 1.00 94.31 99 ASN A C 1
ATOM 720 O O . ASN A 1 99 ? -2.800 -9.664 -12.128 1.00 94.31 99 ASN A O 1
ATOM 724 N N . PRO A 1 100 ? -1.071 -8.355 -12.779 1.00 95.88 100 PRO A N 1
ATOM 725 C CA . PRO A 1 100 ? -1.493 -7.184 -12.025 1.00 95.88 100 PRO A CA 1
ATOM 726 C C . PRO A 1 100 ? -2.855 -6.661 -12.482 1.00 95.88 100 PRO A C 1
ATOM 728 O O . PRO A 1 100 ? -3.243 -6.780 -13.648 1.00 95.88 100 PRO A O 1
ATOM 731 N N . ALA A 1 101 ? -3.566 -6.044 -11.545 1.00 96.25 101 ALA A N 1
ATOM 732 C CA . ALA A 1 101 ? -4.689 -5.173 -11.822 1.00 96.25 101 ALA A CA 1
ATOM 733 C C . ALA A 1 101 ? -4.187 -3.774 -12.188 1.00 96.25 101 ALA A C 1
ATOM 735 O O . ALA A 1 101 ? -3.427 -3.169 -11.433 1.00 96.25 101 ALA A O 1
ATOM 736 N N . ASP A 1 102 ? -4.672 -3.247 -13.311 1.00 95.88 102 ASP A N 1
ATOM 737 C CA . ASP A 1 102 ? -4.445 -1.856 -13.696 1.00 95.88 102 ASP A CA 1
ATOM 738 C C . ASP A 1 102 ? -5.457 -0.957 -12.964 1.00 95.88 102 ASP A C 1
ATOM 740 O O . ASP A 1 102 ? -6.672 -1.026 -13.209 1.00 95.88 102 ASP A O 1
ATOM 744 N N . LEU A 1 103 ? -4.972 -0.112 -12.055 1.00 95.50 103 LEU A N 1
ATOM 745 C CA . LEU A 1 103 ? -5.779 0.884 -11.360 1.00 95.50 103 LEU A CA 1
ATOM 746 C C . LEU A 1 103 ? -5.641 2.237 -12.055 1.00 95.50 103 LEU A C 1
ATOM 748 O O . LEU A 1 103 ? -4.623 2.909 -11.942 1.00 95.50 103 LEU A O 1
ATOM 752 N N . VAL A 1 104 ? -6.703 2.650 -12.749 1.00 95.31 104 VAL A N 1
ATOM 753 C CA . VAL A 1 104 ? -6.705 3.890 -13.538 1.00 95.31 104 VAL A CA 1
ATOM 754 C C . VAL A 1 104 ? -6.419 5.117 -12.672 1.00 95.31 104 VAL A C 1
ATOM 756 O O . VAL A 1 104 ? -7.033 5.284 -11.614 1.00 95.31 104 VAL A O 1
ATOM 759 N N . ASN A 1 105 ? -5.595 6.038 -13.169 1.00 95.06 105 ASN A N 1
ATOM 760 C CA . ASN A 1 105 ? -5.271 7.272 -12.449 1.00 95.06 105 ASN A CA 1
ATOM 761 C C . ASN A 1 105 ? -6.516 8.092 -12.082 1.00 95.06 105 ASN A C 1
ATOM 763 O O . ASN A 1 105 ? -7.431 8.322 -12.882 1.00 95.06 105 ASN A O 1
ATOM 767 N N . GLY A 1 106 ? -6.539 8.579 -10.844 1.00 95.50 106 GLY A N 1
ATOM 768 C CA . GLY A 1 106 ? -7.678 9.260 -10.233 1.00 95.50 106 GLY A CA 1
ATOM 769 C C . GLY A 1 106 ? -8.805 8.342 -9.772 1.00 95.50 106 GLY A C 1
ATOM 770 O O . GLY A 1 106 ? -9.898 8.836 -9.478 1.00 95.50 106 GLY A O 1
ATOM 771 N N . SER A 1 107 ? -8.566 7.033 -9.721 1.00 95.88 107 SER A N 1
ATOM 772 C CA . SER A 1 107 ? -9.505 6.056 -9.185 1.00 95.88 107 SER A CA 1
ATOM 773 C C . SER A 1 107 ? -8.988 5.422 -7.895 1.00 95.88 107 SER A C 1
ATOM 775 O O . SER A 1 107 ? -7.865 5.658 -7.449 1.00 95.88 107 SER A O 1
ATOM 777 N N . PHE A 1 108 ? -9.861 4.656 -7.253 1.00 97.69 108 PHE A N 1
ATOM 778 C CA . PHE A 1 108 ? -9.516 3.880 -6.078 1.00 97.69 108 PHE A CA 1
ATOM 779 C C . PHE A 1 108 ? -10.300 2.574 -6.073 1.00 97.69 108 PHE A C 1
ATOM 781 O O . PHE A 1 108 ? -11.371 2.470 -6.680 1.00 97.69 108 PHE A O 1
ATOM 788 N N . ILE A 1 109 ? -9.779 1.604 -5.338 1.00 97.50 109 ILE A N 1
ATOM 789 C CA . ILE A 1 109 ? -10.435 0.338 -5.029 1.00 97.50 109 ILE A CA 1
ATOM 790 C C . ILE A 1 109 ? -10.451 0.128 -3.519 1.00 97.50 109 ILE A C 1
ATOM 792 O O . ILE A 1 109 ? -9.623 0.666 -2.784 1.00 97.50 109 ILE A O 1
ATOM 796 N N . VAL A 1 110 ? -11.427 -0.647 -3.058 1.00 97.94 110 VAL A N 1
ATOM 797 C CA . VAL A 1 110 ? -11.566 -1.037 -1.655 1.00 97.94 110 VAL A CA 1
ATOM 798 C C . VAL A 1 110 ? -11.569 -2.553 -1.606 1.00 97.94 110 VAL A C 1
ATOM 800 O O . VAL A 1 110 ? -12.459 -3.187 -2.172 1.00 97.94 110 VAL A O 1
ATOM 803 N N . LEU A 1 111 ? -10.564 -3.122 -0.952 1.00 97.62 111 LEU A N 1
ATOM 804 C CA . LEU A 1 111 ? -10.404 -4.560 -0.784 1.00 97.62 111 LEU A CA 1
ATOM 805 C C . LEU A 1 111 ? -10.997 -4.981 0.555 1.00 97.62 111 LEU A C 1
ATOM 807 O O . LEU A 1 111 ? -10.679 -4.387 1.583 1.00 97.62 111 LEU A O 1
ATOM 811 N N . ASP A 1 112 ? -11.849 -6.003 0.546 1.00 97.62 112 ASP A N 1
ATOM 812 C CA . ASP A 1 112 ? -12.351 -6.638 1.764 1.00 97.62 112 ASP A CA 1
ATOM 813 C C . ASP A 1 112 ? -11.322 -7.659 2.262 1.00 97.62 112 ASP A C 1
ATOM 815 O O . ASP A 1 112 ? -11.168 -8.741 1.698 1.00 97.62 112 ASP A O 1
ATOM 819 N N . VAL A 1 113 ? -10.629 -7.305 3.342 1.00 98.06 113 VAL A N 1
ATOM 820 C CA . VAL A 1 113 ? -9.649 -8.157 4.026 1.00 98.06 113 VAL A CA 1
ATOM 821 C C . VAL A 1 113 ? -10.215 -8.724 5.331 1.00 98.06 113 VAL A C 1
ATOM 823 O O . VAL A 1 113 ? -9.470 -9.163 6.198 1.00 98.06 113 VAL A O 1
ATOM 826 N N . SER A 1 114 ? -11.540 -8.759 5.511 1.00 97.75 114 SER A N 1
ATOM 827 C CA . SER A 1 114 ? -12.180 -9.225 6.755 1.00 97.75 114 SER A CA 1
ATOM 828 C C . SER A 1 114 ? -11.854 -10.674 7.143 1.00 97.75 114 SER A C 1
ATOM 830 O O . SER A 1 114 ? -12.023 -11.053 8.305 1.00 97.75 114 SER A O 1
ATOM 832 N N . ALA A 1 115 ? -11.372 -11.493 6.201 1.00 97.44 115 ALA A N 1
ATOM 833 C CA . ALA A 1 115 ? -10.874 -12.840 6.478 1.00 97.44 115 ALA A CA 1
ATOM 834 C C . ALA A 1 115 ? -9.558 -12.838 7.280 1.00 97.44 115 ALA A C 1
ATOM 836 O O . ALA A 1 115 ? -9.335 -13.751 8.078 1.00 97.44 115 ALA A O 1
ATOM 837 N N . ASN A 1 116 ? -8.720 -11.816 7.087 1.00 97.50 116 ASN A N 1
ATOM 838 C CA . ASN A 1 116 ? -7.492 -11.570 7.835 1.00 97.50 116 ASN A CA 1
ATOM 839 C C . ASN A 1 116 ? -7.277 -10.051 7.974 1.00 97.50 116 ASN A C 1
ATOM 841 O O . ASN A 1 116 ? -6.563 -9.462 7.165 1.00 97.50 116 ASN A O 1
ATOM 845 N N . PRO A 1 117 ? -7.967 -9.392 8.919 1.00 98.19 117 PRO A N 1
ATOM 846 C CA . PRO A 1 117 ? -8.013 -7.937 8.968 1.00 98.19 117 PRO A CA 1
ATOM 847 C C . PRO A 1 117 ? -6.712 -7.341 9.504 1.00 98.19 117 PRO A C 1
ATOM 849 O O . PRO A 1 117 ? -6.011 -7.975 10.292 1.00 98.19 117 PRO A O 1
ATOM 852 N N . VAL A 1 118 ? -6.445 -6.083 9.152 1.00 98.62 118 VAL A N 1
ATOM 853 C CA . VAL A 1 118 ? -5.319 -5.322 9.709 1.00 98.62 118 VAL A CA 1
ATOM 854 C C . VAL A 1 118 ? -5.637 -4.956 11.157 1.00 98.62 118 VAL A C 1
ATOM 856 O O . VAL A 1 118 ? -6.735 -4.466 11.456 1.00 98.62 118 VAL A O 1
ATOM 859 N N . VAL A 1 119 ? -4.696 -5.195 12.067 1.00 98.50 119 VAL A N 1
ATOM 860 C CA . VAL A 1 119 ? -4.857 -4.910 13.495 1.00 98.50 119 VAL A CA 1
ATOM 861 C C . VAL A 1 119 ? -3.862 -3.840 13.898 1.00 98.50 119 VAL A C 1
ATOM 863 O O . VAL A 1 119 ? -2.683 -4.111 13.992 1.00 98.50 119 VAL A O 1
ATOM 866 N N . VAL A 1 120 ? -4.362 -2.649 14.216 1.00 98.56 120 VAL A N 1
ATOM 867 C CA . VAL A 1 120 ? -3.520 -1.567 14.733 1.00 98.56 120 VAL A CA 1
ATOM 868 C C . VAL A 1 120 ? -3.468 -1.670 16.247 1.00 98.56 120 VAL A C 1
ATOM 870 O O . VAL A 1 120 ? -4.495 -1.564 16.939 1.00 98.56 120 VAL A O 1
ATOM 873 N N . SER A 1 121 ? -2.276 -1.896 16.774 1.00 97.75 121 SER A N 1
ATOM 874 C CA . SER A 1 121 ? -2.015 -2.076 18.190 1.00 97.75 121 SER A CA 1
ATOM 875 C C . SER A 1 121 ? -1.914 -0.732 18.916 1.00 97.75 121 SER A C 1
ATOM 877 O O . SER A 1 121 ? -1.501 0.294 18.391 1.00 97.75 121 SER A O 1
ATOM 879 N N . LEU A 1 122 ? -2.288 -0.706 20.202 1.00 97.19 122 LEU A N 1
ATOM 880 C CA . LEU A 1 122 ? -2.106 0.499 21.033 1.00 97.19 122 LEU A CA 1
ATOM 881 C C . LEU A 1 122 ? -0.619 0.810 21.288 1.00 97.19 122 LEU A C 1
ATOM 883 O O . LEU A 1 122 ? -0.256 1.923 21.664 1.00 97.19 122 LEU A O 1
ATOM 887 N N . THR A 1 123 ? 0.236 -0.200 21.188 1.00 97.56 123 THR A N 1
ATOM 888 C CA . THR A 1 123 ? 1.686 -0.091 21.324 1.00 97.56 123 THR A CA 1
ATOM 889 C C . THR A 1 123 ? 2.284 -0.814 20.127 1.00 97.56 123 THR A C 1
ATOM 891 O O . THR A 1 123 ? 1.985 -2.004 20.025 1.00 97.56 123 THR A O 1
ATOM 894 N N . PRO A 1 124 ? 3.099 -0.140 19.290 1.00 97.00 124 PRO A N 1
ATOM 895 C CA . PRO A 1 124 ? 3.714 -0.764 18.126 1.00 97.00 124 PRO A CA 1
ATOM 896 C C . PRO A 1 124 ? 4.438 -2.048 18.506 1.00 97.00 124 PRO A C 1
ATOM 898 O O . PRO A 1 124 ? 5.196 -2.078 19.489 1.00 97.00 124 PRO A O 1
ATOM 901 N N . ASP A 1 125 ? 4.183 -3.113 17.762 1.00 96.62 125 ASP A N 1
ATOM 902 C CA . ASP A 1 125 ? 4.679 -4.447 18.092 1.00 96.62 125 ASP A CA 1
ATOM 903 C C . ASP A 1 125 ? 6.014 -4.805 17.409 1.00 96.62 125 ASP A C 1
ATOM 905 O O . ASP A 1 125 ? 6.670 -5.776 17.804 1.00 96.62 125 ASP A O 1
ATOM 909 N N . ASN A 1 126 ? 6.504 -3.927 16.528 1.00 96.75 126 ASN A N 1
ATOM 910 C CA . ASN A 1 126 ? 7.698 -4.084 15.687 1.00 96.75 126 ASN A CA 1
ATOM 911 C C . ASN A 1 126 ? 7.553 -5.169 14.611 1.00 96.75 126 ASN A C 1
ATOM 913 O O . ASN A 1 126 ? 8.520 -5.879 14.298 1.00 96.75 126 ASN A O 1
ATOM 917 N N . TYR A 1 127 ? 6.358 -5.294 14.053 1.00 98.38 127 TYR A N 1
ATOM 918 C CA . TYR A 1 127 ? 6.092 -6.033 12.835 1.00 98.38 127 TYR A CA 1
ATOM 919 C C . TYR A 1 127 ? 5.588 -5.069 11.757 1.00 98.38 127 TYR A C 1
ATOM 921 O O . TYR A 1 127 ? 5.111 -3.977 12.039 1.00 98.38 127 TYR A O 1
ATOM 929 N N . TYR A 1 128 ? 5.774 -5.461 10.505 1.00 98.56 128 TYR A N 1
ATOM 930 C CA . TYR A 1 128 ? 5.010 -4.911 9.398 1.00 98.56 128 TYR A CA 1
ATOM 931 C C . TYR A 1 128 ? 3.680 -5.661 9.322 1.00 98.56 128 TYR A C 1
ATOM 933 O O . TYR A 1 128 ? 3.686 -6.892 9.407 1.00 98.56 128 TYR A O 1
ATOM 941 N N . ASP A 1 129 ? 2.584 -4.941 9.103 1.00 98.62 129 ASP A N 1
ATOM 942 C CA . ASP A 1 129 ? 1.221 -5.486 9.087 1.00 98.62 129 ASP A CA 1
ATOM 943 C C . ASP A 1 129 ? 0.738 -5.847 7.673 1.00 98.62 129 ASP A C 1
ATOM 945 O O . ASP A 1 129 ? -0.158 -6.680 7.479 1.00 98.62 129 ASP A O 1
ATOM 949 N N . LEU A 1 130 ? 1.296 -5.166 6.669 1.00 98.38 130 LEU A N 1
ATOM 950 C CA . LEU A 1 130 ? 0.858 -5.209 5.279 1.00 98.38 130 LEU A CA 1
ATOM 951 C C . LEU A 1 130 ? 2.027 -5.454 4.328 1.00 98.38 130 LEU A C 1
ATOM 953 O O . LEU A 1 130 ? 3.151 -5.007 4.557 1.00 98.38 130 LEU A O 1
ATOM 957 N N . ILE A 1 131 ? 1.724 -6.118 3.214 1.00 98.62 131 ILE A N 1
ATOM 958 C CA . ILE A 1 131 ? 2.610 -6.244 2.061 1.00 98.62 131 ILE A CA 1
ATOM 959 C C . ILE A 1 131 ? 1.861 -5.769 0.818 1.00 98.62 131 ILE A C 1
ATOM 961 O O . ILE A 1 131 ? 0.862 -6.380 0.432 1.00 98.62 131 ILE A O 1
ATOM 965 N N . PHE A 1 132 ? 2.351 -4.702 0.196 1.00 98.56 132 PHE A N 1
ATOM 966 C CA . PHE A 1 132 ? 1.897 -4.226 -1.108 1.00 98.56 132 PHE A CA 1
ATOM 967 C C . PHE A 1 132 ? 2.801 -4.795 -2.200 1.00 98.56 132 PHE A C 1
ATOM 969 O O . PHE A 1 132 ? 4.013 -4.604 -2.151 1.00 98.56 132 PHE A O 1
ATOM 976 N N . TYR A 1 133 ? 2.230 -5.519 -3.160 1.00 98.31 133 TYR A N 1
ATOM 977 C CA . TYR A 1 133 ? 2.951 -6.056 -4.309 1.00 98.31 133 TYR A CA 1
ATOM 978 C C . TYR A 1 133 ? 2.581 -5.290 -5.569 1.00 98.31 133 TYR A C 1
ATOM 980 O O . TYR A 1 133 ? 1.423 -5.284 -5.991 1.00 98.31 133 TYR A O 1
ATOM 988 N N . GLU A 1 134 ? 3.598 -4.725 -6.198 1.00 95.69 134 GLU A N 1
ATOM 989 C CA . GLU A 1 134 ? 3.520 -4.110 -7.516 1.00 95.69 134 GLU A CA 1
ATOM 990 C C . GLU A 1 134 ? 4.052 -5.066 -8.585 1.00 95.69 134 GLU A C 1
ATOM 992 O O . GLU A 1 134 ? 4.717 -6.068 -8.287 1.00 95.69 134 GLU A O 1
ATOM 997 N N . TYR A 1 135 ? 3.740 -4.782 -9.845 1.00 96.12 135 TYR A N 1
ATOM 998 C CA . TYR A 1 135 ? 4.157 -5.622 -10.953 1.00 96.12 135 TYR A CA 1
ATOM 999 C C . TYR A 1 135 ? 5.687 -5.738 -11.056 1.00 96.12 135 TYR A C 1
ATOM 1001 O O . TYR A 1 135 ? 6.416 -4.767 -11.266 1.00 96.12 135 TYR A O 1
ATOM 1009 N N . ASN A 1 136 ? 6.185 -6.974 -10.972 1.00 95.56 136 ASN A N 1
ATOM 1010 C CA . ASN A 1 136 ? 7.599 -7.270 -11.173 1.00 95.56 136 ASN A CA 1
ATOM 1011 C C . ASN A 1 136 ? 7.921 -7.388 -12.672 1.00 95.56 136 ASN A C 1
ATOM 1013 O O . ASN A 1 136 ? 7.661 -8.408 -13.318 1.00 95.56 136 ASN A O 1
ATOM 1017 N N . ASN A 1 137 ? 8.583 -6.374 -13.224 1.00 95.19 137 ASN A N 1
ATOM 1018 C CA . ASN A 1 137 ? 8.981 -6.327 -14.626 1.00 95.19 137 ASN A CA 1
ATOM 1019 C C . ASN A 1 137 ? 10.381 -6.928 -14.855 1.00 95.19 137 ASN A C 1
ATOM 1021 O O . ASN A 1 137 ? 11.300 -6.285 -15.366 1.00 95.19 137 ASN A O 1
ATOM 1025 N N . GLY A 1 138 ? 10.557 -8.197 -14.479 1.00 94.75 138 GLY A N 1
ATOM 1026 C CA . GLY A 1 138 ? 11.794 -8.939 -14.743 1.00 94.75 138 GLY A CA 1
ATOM 1027 C C . GLY A 1 138 ? 12.956 -8.597 -13.803 1.00 94.75 138 GLY A C 1
ATOM 1028 O O . GLY A 1 138 ? 14.105 -8.528 -14.245 1.00 94.75 138 GLY A O 1
ATOM 1029 N N . GLY A 1 139 ? 12.658 -8.420 -12.518 1.00 95.75 139 GLY A N 1
ATOM 1030 C CA . GLY A 1 139 ? 13.599 -8.151 -11.426 1.00 95.75 139 GLY A CA 1
ATOM 1031 C C . GLY A 1 139 ? 13.662 -6.688 -10.985 1.00 95.75 139 GLY A C 1
ATOM 1032 O O . GLY A 1 139 ? 14.482 -6.332 -10.132 1.00 95.75 139 GLY A O 1
ATOM 1033 N N . ILE A 1 140 ? 12.822 -5.844 -11.581 1.00 96.12 140 ILE A N 1
ATOM 1034 C CA . ILE A 1 140 ? 12.679 -4.425 -11.264 1.00 96.12 140 ILE A CA 1
ATOM 1035 C C . ILE A 1 140 ? 11.195 -4.156 -11.042 1.00 96.12 140 ILE A C 1
ATOM 1037 O O . ILE A 1 140 ? 10.364 -4.558 -11.860 1.00 96.12 140 ILE A O 1
ATOM 1041 N N . VAL A 1 141 ? 10.891 -3.484 -9.940 1.00 96.38 141 VAL A N 1
ATOM 1042 C CA . VAL A 1 141 ? 9.586 -2.892 -9.662 1.00 96.38 141 VAL A CA 1
ATOM 1043 C C . VAL A 1 141 ? 9.676 -1.412 -10.006 1.00 96.38 141 VAL A C 1
ATOM 1045 O O . VAL A 1 141 ? 10.632 -0.746 -9.608 1.00 96.38 141 VAL A O 1
ATOM 1048 N N . TYR A 1 142 ? 8.718 -0.920 -10.781 1.00 95.31 142 TYR A N 1
ATOM 1049 C CA . TYR A 1 142 ? 8.559 0.501 -11.063 1.00 95.31 142 TYR A CA 1
ATOM 1050 C C . TYR A 1 142 ? 7.505 1.005 -10.088 1.00 95.31 142 TYR A C 1
ATOM 1052 O O . TYR A 1 142 ? 6.340 0.688 -10.267 1.00 95.31 142 TYR A O 1
ATOM 1060 N N . MET A 1 143 ? 7.938 1.672 -9.017 1.00 95.50 143 MET A N 1
ATOM 1061 C CA . MET A 1 143 ? 7.023 2.145 -7.983 1.00 95.50 143 MET A CA 1
ATOM 1062 C C . MET A 1 143 ? 6.203 3.315 -8.516 1.00 95.50 143 MET A C 1
ATOM 1064 O O . MET A 1 143 ? 6.748 4.414 -8.685 1.00 95.50 143 MET A O 1
ATOM 1068 N N . ASP A 1 144 ? 4.923 3.071 -8.782 1.00 95.25 144 ASP A N 1
ATOM 1069 C CA . ASP A 1 144 ? 3.980 4.090 -9.229 1.00 95.25 144 ASP A CA 1
ATOM 1070 C C . ASP A 1 144 ? 3.536 4.973 -8.054 1.00 95.25 144 ASP A C 1
ATOM 1072 O O . ASP A 1 144 ? 3.637 4.607 -6.878 1.00 95.25 144 ASP A O 1
ATOM 1076 N N . HIS A 1 145 ? 3.013 6.163 -8.352 1.00 96.00 145 HIS A N 1
ATOM 1077 C CA . HIS A 1 145 ? 2.362 6.990 -7.341 1.00 96.00 145 HIS A CA 1
ATOM 1078 C C . HIS A 1 145 ? 1.125 6.256 -6.810 1.00 96.00 145 HIS A C 1
ATOM 1080 O O . HIS A 1 145 ? 0.102 6.149 -7.491 1.00 96.00 145 HIS A O 1
ATOM 1086 N N . ILE A 1 146 ? 1.204 5.778 -5.570 1.00 97.75 146 ILE A N 1
ATOM 1087 C CA . ILE A 1 146 ? 0.158 4.979 -4.941 1.00 97.75 146 ILE A CA 1
ATOM 1088 C C . ILE A 1 146 ? -0.051 5.411 -3.496 1.00 97.75 146 ILE A C 1
ATOM 1090 O O . ILE A 1 146 ? 0.895 5.634 -2.746 1.00 97.75 146 ILE A O 1
ATOM 1094 N N . ILE A 1 147 ? -1.316 5.479 -3.085 1.00 98.31 147 ILE A N 1
ATOM 1095 C CA . ILE A 1 147 ? -1.689 5.691 -1.686 1.00 98.31 147 ILE A CA 1
ATOM 1096 C C . ILE A 1 147 ? -2.393 4.436 -1.193 1.00 98.31 147 ILE A C 1
ATOM 1098 O O . ILE A 1 147 ? -3.391 4.000 -1.775 1.00 98.31 147 ILE A O 1
ATOM 1102 N N . VAL A 1 148 ? -1.910 3.888 -0.083 1.00 98.75 148 VAL A N 1
ATOM 1103 C CA . VAL A 1 148 ? -2.549 2.779 0.623 1.00 98.75 148 VAL A CA 1
ATOM 1104 C C . VAL A 1 148 ? -3.091 3.293 1.947 1.00 98.75 148 VAL A C 1
ATOM 1106 O O . VAL A 1 148 ? -2.422 4.000 2.701 1.00 98.75 148 VAL A O 1
ATOM 1109 N N . GLY A 1 149 ? -4.331 2.926 2.249 1.00 98.75 149 GLY A N 1
ATOM 1110 C CA . GLY A 1 149 ? -4.995 3.267 3.494 1.00 98.75 149 GLY A CA 1
ATOM 1111 C C . GLY A 1 149 ? -5.747 2.096 4.108 1.00 98.75 149 GLY A C 1
ATOM 1112 O O . GLY A 1 149 ? -6.121 1.145 3.427 1.00 98.75 149 GLY A O 1
ATOM 1113 N N . VAL A 1 150 ? -6.025 2.189 5.405 1.00 98.81 150 VAL A N 1
ATOM 1114 C CA . VAL A 1 150 ? -6.854 1.223 6.140 1.00 98.81 150 VAL A CA 1
ATOM 1115 C C . VAL A 1 150 ? -8.192 1.847 6.525 1.00 98.81 150 VAL A C 1
ATOM 1117 O O . VAL A 1 150 ? -8.266 3.016 6.909 1.00 98.81 150 VAL A O 1
ATOM 1120 N N . SER A 1 151 ? -9.279 1.080 6.419 1.00 98.75 151 SER A N 1
ATOM 1121 C CA . SER A 1 151 ? -10.638 1.562 6.679 1.00 98.75 151 SER A CA 1
ATOM 1122 C C . SER A 1 151 ? -11.492 0.562 7.464 1.00 98.75 151 SER A C 1
ATOM 1124 O O . SER A 1 151 ? -11.350 -0.659 7.378 1.00 98.75 151 SER A O 1
ATOM 1126 N N . GLN A 1 152 ? -12.415 1.106 8.256 1.00 98.56 152 GLN A N 1
ATOM 1127 C CA . GLN A 1 152 ? -13.504 0.351 8.884 1.00 98.56 152 GLN A CA 1
ATOM 1128 C C . GLN A 1 152 ? -14.785 0.367 8.037 1.00 98.56 152 GLN A C 1
ATOM 1130 O O . GLN A 1 152 ? -15.716 -0.392 8.314 1.00 98.56 152 GLN A O 1
ATOM 1135 N N . ASN A 1 153 ? -14.835 1.211 7.005 1.00 98.38 153 ASN A N 1
ATOM 1136 C CA . ASN A 1 153 ? -16.000 1.402 6.160 1.00 98.38 153 ASN A CA 1
ATOM 1137 C C . ASN A 1 153 ? -15.835 0.593 4.871 1.00 98.38 153 ASN A C 1
ATOM 1139 O O . ASN A 1 153 ? -14.834 0.725 4.173 1.00 98.38 153 ASN A O 1
ATOM 1143 N N . SER A 1 154 ? -16.854 -0.188 4.511 1.00 97.88 154 SER A N 1
ATOM 1144 C CA . SER A 1 154 ? -16.832 -1.042 3.313 1.00 97.88 154 SER A CA 1
ATOM 1145 C C . SER A 1 154 ? -16.769 -0.279 1.991 1.00 97.88 154 SER A C 1
ATOM 1147 O O . SER A 1 154 ? -16.576 -0.878 0.942 1.00 97.88 154 SER A O 1
ATOM 1149 N N . ASP A 1 155 ? -17.015 1.028 2.022 1.00 97.12 155 ASP A N 1
ATOM 1150 C CA . ASP A 1 155 ? -16.944 1.917 0.865 1.00 97.12 155 ASP A CA 1
ATOM 1151 C C . ASP A 1 155 ? -15.649 2.742 0.825 1.00 97.12 155 ASP A C 1
ATOM 1153 O O . ASP A 1 155 ? -15.489 3.562 -0.075 1.00 97.12 155 ASP A O 1
ATOM 1157 N N . GLY A 1 156 ? -14.747 2.571 1.801 1.00 97.62 156 GLY A N 1
ATOM 1158 C CA . GLY A 1 156 ? -13.508 3.345 1.900 1.00 97.62 156 GLY A CA 1
ATOM 1159 C C . GLY A 1 156 ? -13.716 4.848 2.123 1.00 97.62 156 GLY A C 1
ATOM 1160 O O . GLY A 1 156 ? -12.771 5.617 1.997 1.00 97.62 156 GLY A O 1
ATOM 1161 N N . SER A 1 157 ? -14.933 5.294 2.464 1.00 95.94 157 SER A N 1
ATOM 1162 C CA . SER A 1 157 ? -15.281 6.722 2.586 1.00 95.94 157 SER A CA 1
ATOM 1163 C C . SER A 1 157 ? -14.471 7.483 3.639 1.00 95.94 157 SER A C 1
ATOM 1165 O O . SER A 1 157 ? -14.315 8.700 3.543 1.00 95.94 157 SER A O 1
ATOM 1167 N N . LEU A 1 158 ? -13.982 6.770 4.653 1.00 98.19 158 LEU A N 1
ATOM 1168 C CA . LEU A 1 158 ? -13.040 7.257 5.650 1.00 98.19 158 LEU A CA 1
ATOM 1169 C C . LEU A 1 158 ? -11.925 6.228 5.759 1.00 98.19 158 LEU A C 1
ATOM 1171 O O . LEU A 1 158 ? -12.205 5.061 6.029 1.00 98.19 158 LEU A O 1
ATOM 1175 N N . TYR A 1 159 ? -10.686 6.652 5.578 1.00 98.69 159 TYR A N 1
ATOM 1176 C CA . TYR A 1 159 ? -9.512 5.801 5.711 1.00 98.69 159 TYR A CA 1
ATOM 1177 C C . TYR A 1 159 ? -8.399 6.560 6.436 1.00 98.69 159 TYR A C 1
ATOM 1179 O O . TYR A 1 159 ? -8.427 7.791 6.521 1.00 98.69 159 TYR A O 1
ATOM 1187 N N . TYR A 1 160 ? -7.438 5.812 6.964 1.00 98.75 160 TYR A N 1
ATOM 1188 C CA . TYR A 1 160 ? -6.173 6.333 7.466 1.00 98.75 160 TYR A CA 1
ATOM 1189 C C . TYR A 1 160 ? -5.084 5.949 6.475 1.00 98.75 160 TYR A C 1
ATOM 1191 O O . TYR A 1 160 ? -4.972 4.776 6.135 1.00 98.75 160 TYR A O 1
ATOM 1199 N N . GLU A 1 161 ? -4.335 6.928 5.980 1.00 98.69 161 GLU A N 1
ATOM 1200 C CA . GLU A 1 161 ? -3.214 6.718 5.060 1.00 98.69 161 GLU A CA 1
ATOM 1201 C C . GLU A 1 161 ? -2.058 6.027 5.785 1.00 98.69 161 GLU A C 1
ATOM 1203 O O . GLU A 1 161 ? -1.631 6.489 6.843 1.00 98.69 161 GLU A O 1
ATOM 1208 N N . VAL A 1 162 ? -1.573 4.912 5.253 1.00 98.62 162 VAL A N 1
ATOM 1209 C CA . VAL A 1 162 ? -0.506 4.118 5.886 1.00 98.62 162 VAL A CA 1
ATOM 1210 C C . VAL A 1 162 ? 0.761 4.047 5.045 1.00 98.62 162 VAL A C 1
ATOM 1212 O O . VAL A 1 162 ? 1.801 3.664 5.567 1.00 98.62 162 VAL A O 1
ATOM 1215 N N . PHE A 1 163 ? 0.663 4.422 3.772 1.00 98.44 163 PHE A N 1
ATOM 1216 C CA . PHE A 1 163 ? 1.756 4.482 2.811 1.00 98.44 163 PHE A CA 1
ATOM 1217 C C . PHE A 1 163 ? 1.340 5.397 1.652 1.00 98.44 163 PHE A C 1
ATOM 1219 O O . PHE A 1 163 ? 0.177 5.345 1.230 1.00 98.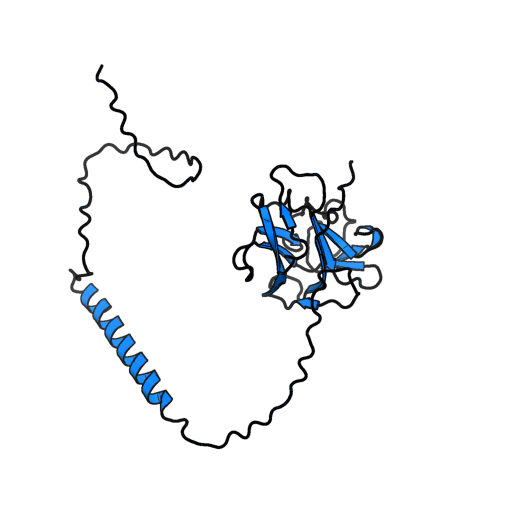44 163 PHE A O 1
ATOM 1226 N N . ASN A 1 164 ? 2.252 6.233 1.166 1.00 97.94 164 ASN A N 1
ATOM 1227 C CA . ASN A 1 164 ? 2.016 7.201 0.104 1.00 97.94 164 ASN A CA 1
ATOM 1228 C C . ASN A 1 164 ? 3.292 7.421 -0.718 1.00 97.94 164 ASN A C 1
ATOM 1230 O O . ASN A 1 164 ? 4.009 8.404 -0.548 1.00 97.94 164 ASN A O 1
ATOM 1234 N N . TRP A 1 165 ? 3.517 6.527 -1.675 1.00 96.94 165 TRP A N 1
ATOM 1235 C CA . TRP A 1 165 ? 4.601 6.696 -2.629 1.00 96.94 165 TRP A CA 1
ATOM 1236 C C . TRP A 1 165 ? 4.238 7.756 -3.667 1.00 96.94 165 TRP A C 1
ATOM 1238 O O . TRP A 1 165 ? 3.139 7.729 -4.221 1.00 96.94 165 TRP A O 1
ATOM 1248 N N . GLY A 1 166 ? 5.174 8.640 -4.017 1.00 94.81 166 GLY A N 1
ATOM 1249 C CA . GLY A 1 166 ? 4.980 9.634 -5.083 1.00 94.81 166 GLY A CA 1
ATOM 1250 C C . GLY A 1 166 ? 4.710 11.062 -4.594 1.00 94.81 166 GLY A C 1
ATOM 1251 O O . GLY A 1 166 ? 4.603 11.984 -5.415 1.00 94.81 166 GLY A O 1
ATOM 1252 N N . ASP A 1 167 ? 4.614 11.288 -3.279 1.00 94.44 167 ASP A N 1
ATOM 1253 C CA . ASP A 1 167 ? 4.399 12.616 -2.689 1.00 94.44 167 ASP A CA 1
ATOM 1254 C C . ASP A 1 167 ? 5.708 13.383 -2.389 1.00 94.44 167 ASP A C 1
ATOM 1256 O O . ASP A 1 167 ? 5.677 14.567 -2.026 1.00 94.44 167 ASP A O 1
ATOM 1260 N N . ASN A 1 168 ? 6.858 12.756 -2.670 1.00 92.06 168 ASN A N 1
ATOM 1261 C CA . ASN A 1 168 ? 8.220 13.229 -2.404 1.00 92.06 168 ASN A CA 1
ATOM 1262 C C . ASN A 1 168 ? 8.587 13.322 -0.908 1.00 92.06 168 ASN A C 1
ATOM 1264 O O . ASN A 1 168 ? 9.517 14.053 -0.545 1.00 92.06 168 ASN A O 1
ATOM 1268 N N . ILE A 1 169 ? 7.891 12.597 -0.033 1.00 93.25 169 ILE A N 1
ATOM 1269 C CA . ILE A 1 169 ? 8.177 12.494 1.399 1.00 93.25 169 ILE A CA 1
ATOM 1270 C C . ILE A 1 169 ? 8.588 11.049 1.711 1.00 93.25 169 ILE A C 1
ATOM 1272 O O . ILE A 1 169 ? 7.844 10.141 1.400 1.00 93.25 169 ILE A O 1
ATOM 1276 N N . PRO A 1 170 ? 9.751 10.807 2.346 1.00 94.25 170 PRO A N 1
ATOM 1277 C CA . PRO A 1 170 ? 10.143 9.451 2.727 1.00 94.25 170 PRO A CA 1
ATOM 1278 C C . PRO A 1 170 ? 9.174 8.772 3.710 1.00 94.25 170 PRO A C 1
ATOM 1280 O O . PRO A 1 170 ? 8.994 9.261 4.834 1.00 94.25 170 PRO A O 1
ATOM 1283 N N . ASP A 1 171 ? 8.665 7.598 3.347 1.00 95.19 171 ASP A N 1
ATOM 1284 C CA . ASP A 1 171 ? 7.843 6.726 4.183 1.00 95.19 171 ASP A CA 1
ATOM 1285 C C . ASP A 1 171 ? 8.715 5.808 5.058 1.00 95.19 171 ASP A C 1
ATOM 1287 O O . ASP A 1 171 ? 9.071 4.673 4.721 1.00 95.19 171 ASP A O 1
ATOM 1291 N N . THR A 1 172 ? 9.066 6.310 6.246 1.00 96.00 172 THR A N 1
ATOM 1292 C CA . THR A 1 172 ? 9.981 5.629 7.189 1.00 96.00 172 THR A CA 1
ATOM 1293 C C . THR A 1 172 ? 9.393 4.395 7.890 1.00 96.00 172 THR A C 1
ATOM 1295 O O . THR A 1 172 ? 10.092 3.729 8.653 1.00 96.00 172 THR A O 1
ATOM 1298 N N . ASN A 1 173 ? 8.112 4.094 7.673 1.00 97.38 173 ASN A N 1
ATOM 1299 C CA . ASN A 1 173 ? 7.411 2.922 8.204 1.00 97.38 173 ASN A CA 1
ATOM 1300 C C . ASN A 1 173 ? 7.387 1.751 7.201 1.00 97.38 173 ASN A C 1
ATOM 1302 O O . ASN A 1 173 ? 6.559 0.851 7.320 1.00 97.38 173 ASN A O 1
ATOM 1306 N N . THR A 1 174 ? 8.282 1.741 6.209 1.00 97.44 174 THR A N 1
ATOM 1307 C CA . THR A 1 174 ? 8.349 0.684 5.190 1.00 97.44 174 THR A CA 1
ATOM 1308 C C . THR A 1 174 ? 9.745 0.074 5.069 1.00 97.44 174 THR A C 1
ATOM 1310 O O . THR A 1 174 ? 10.723 0.603 5.602 1.00 97.44 174 THR A O 1
ATOM 1313 N N . ASN A 1 175 ? 9.878 -1.061 4.372 1.00 95.69 175 ASN A N 1
ATOM 1314 C CA . ASN A 1 175 ? 11.198 -1.551 3.939 1.00 95.69 175 ASN A CA 1
ATOM 1315 C C . ASN A 1 175 ? 11.723 -0.840 2.676 1.00 95.69 175 ASN A C 1
ATOM 1317 O O . ASN A 1 175 ? 12.869 -1.079 2.301 1.00 95.69 175 ASN A O 1
ATOM 1321 N N . SER A 1 176 ? 10.906 0.011 2.051 1.00 94.69 176 SER A N 1
ATOM 1322 C CA . SER A 1 176 ? 11.215 0.743 0.819 1.00 94.69 176 SER A CA 1
ATOM 1323 C C . SER A 1 176 ? 11.496 2.228 1.058 1.00 94.69 176 SER A C 1
ATOM 1325 O O . SER A 1 176 ? 11.466 3.001 0.110 1.00 94.69 176 SER A O 1
ATOM 1327 N N . ASP A 1 177 ? 11.806 2.636 2.293 1.00 95.06 177 ASP A N 1
ATOM 1328 C CA . ASP A 1 177 ? 12.200 4.015 2.608 1.00 95.06 177 ASP A CA 1
ATOM 1329 C C . ASP A 1 177 ? 13.316 4.477 1.658 1.00 95.06 177 ASP A C 1
ATOM 1331 O O . ASP A 1 177 ? 14.421 3.916 1.637 1.00 95.06 177 ASP A O 1
ATOM 1335 N N . ILE A 1 178 ? 13.031 5.531 0.891 1.00 94.25 178 ILE A N 1
ATOM 1336 C CA . ILE A 1 178 ? 13.927 6.092 -0.124 1.00 94.25 178 ILE A CA 1
ATOM 1337 C C . ILE A 1 178 ? 15.315 6.462 0.423 1.00 94.25 178 ILE A C 1
ATOM 1339 O O . ILE A 1 178 ? 16.297 6.480 -0.321 1.00 94.25 178 ILE A O 1
ATOM 1343 N N . ASN A 1 179 ? 15.444 6.711 1.730 1.00 93.38 179 ASN A N 1
ATOM 1344 C CA . ASN A 1 179 ? 16.733 6.980 2.369 1.00 93.38 179 ASN A CA 1
ATOM 1345 C C . ASN A 1 179 ? 17.643 5.743 2.453 1.00 93.38 179 ASN A C 1
ATOM 1347 O O . ASN A 1 179 ? 18.858 5.890 2.620 1.00 93.38 179 ASN A O 1
ATOM 1351 N N . ASN A 1 180 ? 17.070 4.542 2.360 1.00 92.44 180 ASN A N 1
ATOM 1352 C CA . ASN A 1 180 ? 17.774 3.262 2.416 1.00 92.44 180 ASN A CA 1
ATOM 1353 C C . ASN A 1 180 ? 17.972 2.637 1.028 1.00 92.44 180 ASN A C 1
ATOM 1355 O O . ASN A 1 180 ? 18.841 1.775 0.871 1.00 92.44 180 ASN A O 1
ATOM 1359 N N . LEU A 1 181 ? 17.206 3.080 0.028 1.00 93.00 181 LEU A N 1
ATOM 1360 C CA . LEU A 1 181 ? 17.302 2.587 -1.340 1.00 93.00 181 LEU A CA 1
ATOM 1361 C C . LEU A 1 181 ? 18.511 3.175 -2.092 1.00 93.00 181 LEU A C 1
ATOM 1363 O O . LEU A 1 181 ? 18.970 4.290 -1.810 1.00 93.00 181 LEU A O 1
ATOM 1367 N N . PRO A 1 182 ? 19.061 2.448 -3.084 1.00 91.75 182 PRO A N 1
ATOM 1368 C CA . PRO A 1 182 ? 20.044 3.011 -3.997 1.00 91.75 182 PRO A CA 1
ATOM 1369 C C . PRO A 1 182 ? 19.487 4.255 -4.714 1.00 91.75 182 PRO A C 1
ATOM 1371 O O . PRO A 1 182 ? 18.337 4.252 -5.147 1.00 91.75 182 PRO A O 1
ATOM 1374 N N . PRO A 1 183 ? 20.288 5.319 -4.904 1.00 88.00 183 PRO A N 1
ATOM 1375 C CA . PRO A 1 183 ? 19.813 6.520 -5.578 1.00 88.00 183 PRO A CA 1
ATOM 1376 C C . PRO A 1 183 ? 19.478 6.228 -7.043 1.00 88.00 183 PRO A C 1
ATOM 1378 O O . PRO A 1 183 ? 20.310 5.678 -7.774 1.00 88.00 183 PRO A O 1
ATOM 1381 N N . PHE A 1 184 ? 18.307 6.679 -7.490 1.00 85.31 184 PHE A N 1
ATOM 1382 C CA . PHE A 1 184 ? 17.860 6.513 -8.867 1.00 85.31 184 PHE A CA 1
ATOM 1383 C C . PHE A 1 184 ? 18.005 7.817 -9.679 1.00 85.31 184 PHE A C 1
ATOM 1385 O O . PHE A 1 184 ? 17.612 8.884 -9.205 1.00 85.31 184 PHE A O 1
ATOM 1392 N N . PRO A 1 185 ? 18.588 7.798 -10.898 1.00 84.94 185 PRO A N 1
ATOM 1393 C CA . PRO A 1 185 ? 18.918 9.029 -11.621 1.00 84.94 185 PRO A CA 1
ATOM 1394 C C . PRO A 1 185 ? 17.737 9.908 -12.045 1.00 84.94 185 PRO A C 1
ATOM 1396 O O . PRO A 1 185 ? 17.943 11.111 -12.216 1.00 84.94 185 PRO A O 1
ATOM 1399 N N . SER A 1 186 ? 16.542 9.350 -12.272 1.00 81.50 186 SER A N 1
ATOM 1400 C CA . SER A 1 186 ? 15.374 10.151 -12.677 1.00 81.50 186 SER A CA 1
ATOM 1401 C C . SER A 1 186 ? 14.768 10.934 -11.512 1.00 81.50 186 SER A C 1
ATOM 1403 O O . SER A 1 186 ? 14.102 11.936 -11.753 1.00 81.50 186 SER A O 1
ATOM 1405 N N . CYS A 1 187 ? 15.073 10.548 -10.272 1.00 85.12 187 CYS A N 1
ATOM 1406 C CA . CYS A 1 187 ? 14.491 11.125 -9.065 1.00 85.12 187 CYS A CA 1
ATOM 1407 C C . CYS A 1 187 ? 15.595 11.778 -8.252 1.00 85.12 187 CYS A C 1
ATOM 1409 O O . CYS A 1 187 ? 16.203 11.194 -7.354 1.00 85.12 187 CYS A O 1
ATOM 1411 N N . THR A 1 188 ? 15.946 12.989 -8.696 1.00 81.56 188 THR A N 1
ATOM 1412 C CA . THR A 1 188 ? 17.011 13.798 -8.102 1.00 81.56 188 THR A CA 1
ATOM 1413 C C . THR A 1 188 ? 16.479 15.179 -7.696 1.00 81.56 188 THR A C 1
ATOM 1415 O O . THR A 1 188 ? 16.063 15.943 -8.572 1.00 81.56 188 THR A O 1
ATOM 1418 N N . PRO A 1 189 ? 16.552 15.557 -6.402 1.00 80.75 189 PRO A N 1
ATOM 1419 C CA . PRO A 1 189 ? 17.122 14.797 -5.274 1.00 80.75 189 PRO A CA 1
ATOM 1420 C C . PRO A 1 189 ? 16.345 13.498 -4.977 1.00 80.75 189 PRO A C 1
ATOM 1422 O O . PRO A 1 189 ? 15.264 13.316 -5.517 1.00 80.75 189 PRO A O 1
ATOM 1425 N N . ALA A 1 190 ? 16.942 12.582 -4.202 1.00 79.75 190 ALA A N 1
ATOM 1426 C CA . ALA A 1 190 ? 16.310 11.305 -3.863 1.00 79.75 190 ALA A CA 1
ATOM 1427 C C . ALA A 1 190 ? 15.002 11.571 -3.104 1.00 79.75 190 ALA A C 1
ATOM 1429 O O . ALA A 1 190 ? 15.029 12.031 -1.963 1.00 79.75 190 ALA A O 1
ATOM 1430 N N . GLU A 1 191 ? 13.896 11.338 -3.794 1.00 89.81 191 GLU A N 1
ATOM 1431 C CA . GLU A 1 191 ? 12.519 11.598 -3.388 1.00 89.81 191 GLU A CA 1
ATOM 1432 C C . GLU A 1 191 ? 11.682 10.397 -3.851 1.00 89.81 191 GLU A C 1
ATOM 1434 O O . GLU A 1 191 ? 12.042 9.734 -4.830 1.00 89.81 191 GLU A O 1
ATOM 1439 N N . GLU A 1 192 ? 10.588 10.111 -3.146 1.00 92.94 192 GLU A N 1
ATOM 1440 C CA . GLU A 1 192 ? 9.587 9.128 -3.571 1.00 92.94 192 GLU A CA 1
ATOM 1441 C C . GLU A 1 192 ? 8.807 9.708 -4.746 1.00 92.94 192 GLU A C 1
ATOM 1443 O O . GLU A 1 192 ? 7.813 10.410 -4.581 1.00 92.94 192 GLU A O 1
ATOM 1448 N N . CYS A 1 193 ? 9.352 9.506 -5.937 1.00 92.69 193 CYS A N 1
ATOM 1449 C CA . CYS A 1 193 ? 8.793 9.948 -7.201 1.00 92.69 193 CYS A CA 1
ATOM 1450 C C . CYS A 1 193 ? 8.013 8.808 -7.863 1.00 92.69 193 CYS A C 1
ATOM 1452 O O . CYS A 1 193 ? 8.255 7.628 -7.606 1.00 92.69 193 CYS A O 1
ATOM 1454 N N . ASP A 1 194 ? 7.144 9.173 -8.792 1.00 93.81 194 ASP A N 1
ATOM 1455 C CA . ASP A 1 194 ? 6.498 8.214 -9.677 1.00 93.81 194 ASP A CA 1
ATOM 1456 C C . ASP A 1 194 ? 7.514 7.460 -10.556 1.00 93.81 194 ASP A C 1
ATOM 1458 O O . ASP A 1 194 ? 8.545 8.023 -10.948 1.00 93.81 194 ASP A O 1
ATOM 1462 N N . ASN A 1 195 ? 7.204 6.205 -10.891 1.00 93.19 195 ASN A N 1
ATOM 1463 C CA . ASN A 1 195 ? 8.030 5.336 -11.727 1.00 93.19 195 ASN A CA 1
ATOM 1464 C C . ASN A 1 195 ? 9.468 5.122 -11.186 1.00 93.19 195 ASN A C 1
ATOM 1466 O O . ASN A 1 195 ? 10.438 4.999 -11.948 1.00 93.19 195 ASN A O 1
ATOM 1470 N N . PHE A 1 196 ? 9.643 5.088 -9.860 1.00 94.31 196 PHE A N 1
ATOM 1471 C CA . PHE A 1 196 ? 10.957 4.850 -9.256 1.00 94.31 196 PHE A CA 1
ATOM 1472 C C . PHE A 1 196 ? 11.368 3.379 -9.409 1.00 94.31 196 PHE A C 1
ATOM 1474 O O . PHE A 1 196 ? 10.669 2.477 -8.955 1.00 94.31 196 PHE A O 1
ATOM 1481 N N . GLU A 1 197 ? 12.534 3.116 -10.004 1.00 94.88 197 GLU A N 1
ATOM 1482 C CA . GLU A 1 197 ? 13.038 1.746 -10.150 1.00 94.88 197 GLU A CA 1
ATOM 1483 C C . GLU A 1 197 ? 13.597 1.210 -8.823 1.00 94.88 197 GLU A C 1
ATOM 1485 O O . GLU A 1 197 ? 14.668 1.624 -8.369 1.00 94.88 197 GLU A O 1
ATOM 1490 N N . VAL A 1 198 ? 12.919 0.219 -8.243 1.00 95.50 198 VAL A N 1
ATOM 1491 C CA . VAL A 1 198 ? 13.392 -0.548 -7.084 1.00 95.50 198 VAL A CA 1
ATOM 1492 C C . VAL A 1 198 ? 13.814 -1.946 -7.534 1.00 95.50 198 VAL A C 1
ATOM 1494 O O . VAL A 1 198 ? 13.091 -2.640 -8.253 1.00 95.50 198 VAL A O 1
ATOM 1497 N N . SER A 1 199 ? 15.003 -2.395 -7.123 1.00 96.12 199 SER A N 1
ATOM 1498 C CA . SER A 1 199 ? 15.424 -3.772 -7.399 1.00 96.12 199 SER A CA 1
ATOM 1499 C C . SER A 1 199 ? 14.630 -4.747 -6.537 1.00 96.12 199 SER A C 1
ATOM 1501 O O . SER A 1 199 ? 14.451 -4.518 -5.346 1.00 96.12 199 SER A O 1
ATOM 1503 N N . GLU A 1 200 ? 14.290 -5.919 -7.081 1.00 96.25 200 GLU A N 1
ATOM 1504 C CA . GLU A 1 200 ? 13.697 -7.003 -6.281 1.00 96.25 200 GLU A CA 1
ATOM 1505 C C . GLU A 1 200 ? 14.580 -7.456 -5.100 1.00 96.25 200 GLU A C 1
ATOM 1507 O O . GLU A 1 200 ? 14.118 -8.092 -4.154 1.00 96.25 200 GLU A O 1
ATOM 1512 N N . ASN A 1 201 ? 15.873 -7.124 -5.149 1.00 96.62 201 ASN A N 1
ATOM 1513 C CA . ASN A 1 201 ? 16.832 -7.377 -4.079 1.00 96.62 201 ASN A CA 1
ATOM 1514 C C . ASN A 1 201 ? 16.661 -6.449 -2.867 1.00 96.62 201 ASN A C 1
ATOM 1516 O O . ASN A 1 201 ? 17.240 -6.725 -1.819 1.00 96.62 201 ASN A O 1
ATOM 1520 N N . ASP A 1 202 ? 15.900 -5.370 -3.000 1.00 95.88 202 ASP A N 1
ATOM 1521 C CA . ASP A 1 202 ? 15.618 -4.428 -1.917 1.00 95.88 202 ASP A CA 1
ATOM 1522 C C . ASP A 1 202 ? 14.197 -4.638 -1.344 1.00 95.88 202 ASP A C 1
ATOM 1524 O O . ASP A 1 202 ? 13.814 -4.011 -0.359 1.00 95.88 202 ASP A O 1
ATOM 1528 N N . LEU A 1 203 ? 13.430 -5.579 -1.914 1.00 96.69 203 LEU A N 1
ATOM 1529 C CA . LEU A 1 203 ? 12.023 -5.839 -1.597 1.00 96.69 203 LEU A CA 1
ATOM 1530 C C . LEU A 1 203 ? 11.784 -7.226 -0.975 1.00 96.69 203 LEU A C 1
ATOM 1532 O O . LEU A 1 203 ? 12.659 -8.097 -0.930 1.00 96.69 203 LEU A O 1
ATOM 1536 N N . TYR A 1 204 ? 10.567 -7.431 -0.466 1.00 97.19 204 TYR A N 1
ATOM 1537 C CA . TYR A 1 204 ? 10.140 -8.652 0.212 1.00 97.19 204 TYR A CA 1
ATOM 1538 C C . TYR A 1 204 ? 9.378 -9.632 -0.709 1.00 97.19 204 TYR A C 1
ATOM 1540 O O . TYR A 1 204 ? 8.657 -9.220 -1.614 1.00 97.19 204 TYR A O 1
ATOM 1548 N N . PRO A 1 205 ? 9.438 -10.951 -0.443 1.00 95.31 205 PRO A N 1
ATOM 1549 C CA . PRO A 1 205 ? 10.519 -11.610 0.292 1.00 95.31 205 PRO A CA 1
ATOM 1550 C C . PRO A 1 205 ? 11.807 -11.471 -0.513 1.00 95.31 205 PRO A C 1
ATOM 1552 O O . PRO A 1 205 ? 11.724 -11.483 -1.718 1.00 95.31 205 PRO A O 1
ATOM 1555 N N . TYR A 1 206 ? 12.989 -11.381 0.092 1.00 90.25 206 TYR A N 1
ATOM 1556 C CA . TYR A 1 206 ? 14.226 -11.228 -0.688 1.00 90.25 206 TYR A CA 1
ATOM 1557 C C . TYR A 1 206 ? 14.577 -12.496 -1.509 1.00 90.25 206 TYR A C 1
ATOM 1559 O O . TYR A 1 206 ? 14.802 -13.549 -0.891 1.00 90.25 206 TYR A O 1
ATOM 1567 N N . PRO A 1 207 ? 14.740 -12.428 -2.851 1.00 92.56 207 PRO A N 1
ATOM 1568 C CA . PRO A 1 207 ? 14.323 -11.355 -3.771 1.00 92.56 207 PRO A CA 1
ATOM 1569 C C . PRO A 1 207 ? 12.829 -11.439 -4.143 1.00 92.56 207 PRO A C 1
ATOM 1571 O O . PRO A 1 207 ? 12.289 -12.544 -4.278 1.00 92.56 207 PRO A O 1
ATOM 1574 N N . GLY A 1 208 ? 12.164 -10.288 -4.291 1.00 95.12 208 GLY A N 1
ATOM 1575 C CA . GLY A 1 208 ? 10.703 -10.204 -4.427 1.00 95.12 208 GLY A CA 1
ATOM 1576 C C . GLY A 1 208 ? 10.201 -8.817 -4.836 1.00 95.12 208 GLY A C 1
ATOM 1577 O O . GLY A 1 208 ? 10.981 -7.983 -5.265 1.00 95.12 208 GLY A O 1
ATOM 1578 N N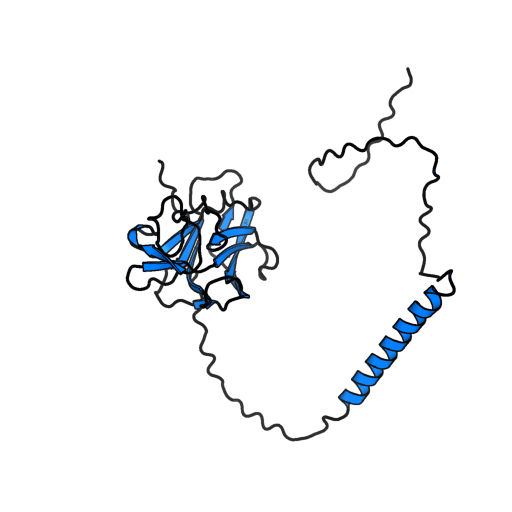 . ALA A 1 209 ? 8.895 -8.571 -4.740 1.00 96.81 209 ALA A N 1
ATOM 1579 C CA . ALA A 1 209 ? 8.258 -7.327 -5.206 1.00 96.81 209 ALA A CA 1
ATOM 1580 C C . ALA A 1 209 ? 7.357 -6.663 -4.149 1.00 96.81 209 ALA A C 1
ATOM 1582 O O . ALA A 1 209 ? 6.544 -5.804 -4.463 1.00 96.81 209 ALA A O 1
ATOM 1583 N N . GLY A 1 210 ? 7.462 -7.112 -2.900 1.00 97.75 210 GLY A N 1
ATOM 1584 C CA . GLY A 1 210 ? 6.631 -6.670 -1.792 1.00 97.75 210 GLY A CA 1
ATOM 1585 C C . GLY A 1 210 ? 7.251 -5.503 -1.035 1.00 97.75 210 GLY A C 1
ATOM 1586 O O . GLY A 1 210 ? 8.368 -5.614 -0.518 1.00 97.75 210 GLY A O 1
ATOM 1587 N N . VAL A 1 211 ? 6.489 -4.425 -0.913 1.00 98.25 211 VAL A N 1
ATOM 1588 C CA . VAL A 1 211 ? 6.708 -3.333 0.033 1.00 98.25 211 VAL A CA 1
ATOM 1589 C C . VAL A 1 211 ? 6.018 -3.700 1.343 1.00 98.25 211 VAL A C 1
ATOM 1591 O O . VAL A 1 211 ? 4.797 -3.818 1.408 1.00 98.25 211 VAL A O 1
ATOM 1594 N N . LEU A 1 212 ? 6.811 -3.929 2.381 1.00 98.56 212 LEU A N 1
ATOM 1595 C CA . LEU A 1 212 ? 6.359 -4.122 3.751 1.00 98.56 212 LEU A CA 1
ATOM 1596 C C . LEU A 1 212 ? 5.972 -2.768 4.349 1.00 98.56 212 LEU A C 1
ATOM 1598 O O . LEU A 1 212 ? 6.758 -1.827 4.261 1.00 98.56 212 LEU A O 1
ATOM 1602 N N . ILE A 1 213 ? 4.801 -2.686 4.978 1.00 98.75 213 ILE A N 1
ATOM 1603 C CA . ILE A 1 213 ? 4.250 -1.459 5.566 1.00 98.75 213 ILE A CA 1
ATOM 1604 C C . ILE A 1 213 ? 3.878 -1.731 7.027 1.00 98.75 213 ILE A C 1
ATOM 1606 O O . ILE A 1 213 ? 3.119 -2.653 7.322 1.00 98.75 213 ILE A O 1
ATOM 1610 N N . ASP A 1 214 ? 4.423 -0.919 7.929 1.00 98.62 214 ASP A N 1
ATOM 1611 C CA . ASP A 1 214 ? 4.122 -0.893 9.361 1.00 98.62 214 ASP A CA 1
ATOM 1612 C C . ASP A 1 214 ? 3.029 0.158 9.590 1.00 98.62 214 ASP A C 1
ATOM 1614 O O . ASP A 1 214 ? 3.240 1.368 9.461 1.00 98.62 214 ASP A O 1
ATOM 1618 N N . VAL A 1 215 ? 1.823 -0.323 9.855 1.00 98.69 215 VAL A N 1
ATOM 1619 C CA . VAL A 1 215 ? 0.618 0.482 10.037 1.00 98.69 215 VAL A CA 1
ATOM 1620 C C . VAL A 1 215 ? 0.593 1.112 11.430 1.00 98.69 215 VAL A C 1
ATOM 1622 O O . VAL A 1 215 ? 0.089 2.230 11.583 1.00 98.69 215 VAL A O 1
ATOM 1625 N N . ASP A 1 216 ? 1.167 0.446 12.431 1.00 98.38 216 ASP A N 1
ATOM 1626 C CA . ASP A 1 216 ? 1.281 0.953 13.800 1.00 98.38 216 ASP A CA 1
ATOM 1627 C C . ASP A 1 216 ? 2.117 2.242 13.882 1.00 98.38 216 ASP A C 1
ATOM 1629 O O . ASP A 1 216 ? 1.849 3.113 14.719 1.00 98.38 216 ASP A O 1
ATOM 1633 N N . ASN A 1 217 ? 3.115 2.385 13.006 1.00 97.94 217 ASN A N 1
ATOM 1634 C CA . ASN A 1 217 ? 3.992 3.554 12.920 1.00 97.94 217 ASN A CA 1
ATOM 1635 C C . ASN A 1 217 ? 3.685 4.487 11.736 1.00 97.94 217 ASN A C 1
ATOM 1637 O O . ASN A 1 217 ? 4.467 5.403 11.460 1.00 97.94 217 ASN A O 1
ATOM 1641 N N . ALA A 1 218 ? 2.544 4.309 11.066 1.00 97.88 218 ALA A N 1
ATOM 1642 C CA . ALA A 1 218 ? 2.131 5.172 9.965 1.00 97.88 218 ALA A CA 1
ATOM 1643 C C . ALA A 1 218 ? 1.999 6.657 10.391 1.00 97.88 218 ALA A C 1
ATOM 1645 O O . ALA A 1 218 ? 1.463 6.951 11.470 1.00 97.88 218 ALA A O 1
ATOM 1646 N N . PRO A 1 219 ? 2.389 7.629 9.535 1.00 96.94 219 PRO A N 1
ATOM 1647 C CA . PRO A 1 219 ? 2.293 9.061 9.842 1.00 96.94 219 PRO A CA 1
ATOM 1648 C C . PRO A 1 219 ? 0.884 9.546 10.215 1.00 96.94 219 PRO A C 1
ATOM 1650 O O . PRO A 1 219 ? 0.742 10.470 11.021 1.00 96.94 219 PRO A O 1
ATOM 1653 N N . SER A 1 220 ? -0.162 8.921 9.659 1.00 97.81 220 SER A N 1
ATOM 1654 C CA . SER A 1 220 ? -1.562 9.267 9.945 1.00 97.81 220 SER A CA 1
ATOM 1655 C C . SER A 1 220 ? -2.024 8.876 11.353 1.00 97.81 220 SER A C 1
ATOM 1657 O O . SER A 1 220 ? -3.061 9.372 11.801 1.00 97.81 220 SER A O 1
ATOM 1659 N N . GLN A 1 221 ? -1.257 8.027 12.049 1.00 97.94 221 GLN A N 1
ATOM 1660 C CA . GLN A 1 221 ? -1.555 7.485 13.376 1.00 97.94 221 GLN A CA 1
ATOM 1661 C C . GLN A 1 221 ? -2.976 6.901 13.463 1.00 97.94 221 GLN A C 1
ATOM 1663 O O . GLN A 1 221 ? -3.818 7.439 14.200 1.00 97.94 221 GLN A O 1
ATOM 1668 N N . PRO A 1 222 ? -3.274 5.813 12.721 1.00 98.44 222 PRO A N 1
ATOM 1669 C CA . PRO A 1 222 ? -4.579 5.172 12.797 1.00 98.44 222 PRO A CA 1
ATOM 1670 C C . PRO A 1 222 ? -4.908 4.814 14.261 1.00 98.44 222 PRO A C 1
ATOM 1672 O O . PRO A 1 222 ? -4.054 4.290 14.979 1.00 98.44 222 PRO A O 1
ATOM 1675 N N . PRO A 1 223 ? -6.129 5.082 14.762 1.00 98.50 223 PRO A N 1
ATOM 1676 C CA . PRO A 1 223 ? -6.531 4.626 16.083 1.00 98.50 223 PRO A CA 1
ATOM 1677 C C . PRO A 1 223 ? -6.418 3.107 16.197 1.00 98.50 223 PRO A C 1
ATOM 1679 O O . PRO A 1 223 ? -6.743 2.384 15.252 1.00 98.50 223 PRO A O 1
ATOM 1682 N N . SER A 1 224 ? -6.038 2.620 17.377 1.00 98.50 224 SER A N 1
ATOM 1683 C CA . SER A 1 224 ? -5.975 1.181 17.612 1.00 98.50 224 SER A CA 1
ATOM 1684 C C . SER A 1 224 ? -7.335 0.519 17.393 1.00 98.50 224 SER A C 1
ATOM 1686 O O . SER A 1 224 ? -8.389 1.044 17.774 1.00 98.50 224 SER A O 1
ATOM 1688 N N . GLY A 1 225 ? -7.321 -0.645 16.753 1.00 98.38 225 GLY A N 1
ATOM 1689 C CA . GLY A 1 225 ? -8.539 -1.313 16.325 1.00 98.38 225 GLY A CA 1
ATOM 1690 C C . GLY A 1 225 ? -8.304 -2.315 15.207 1.00 98.38 225 GLY A C 1
ATOM 1691 O O . GLY A 1 225 ? -7.178 -2.647 14.861 1.00 98.38 225 GLY A O 1
ATOM 1692 N N . THR A 1 226 ? -9.406 -2.809 14.654 1.00 98.62 226 THR A N 1
ATOM 1693 C CA . THR A 1 226 ? -9.403 -3.761 13.543 1.00 98.62 226 THR A CA 1
ATOM 1694 C C . THR A 1 226 ? -9.982 -3.085 12.309 1.00 98.62 226 THR A C 1
ATOM 1696 O O . THR A 1 226 ? -11.072 -2.506 12.374 1.00 98.62 226 THR A O 1
ATOM 1699 N N . TYR A 1 227 ? -9.259 -3.173 11.198 1.00 98.75 227 TYR A N 1
ATOM 1700 C CA . TYR A 1 227 ? -9.608 -2.589 9.911 1.00 98.75 227 TYR A CA 1
ATOM 1701 C C . TYR A 1 227 ? -9.839 -3.721 8.914 1.00 98.75 227 TYR A C 1
ATOM 1703 O O . TYR A 1 227 ? -8.948 -4.511 8.618 1.00 98.75 227 TYR A O 1
ATOM 1711 N N . ASN A 1 228 ? -11.078 -3.826 8.437 1.00 98.69 228 ASN A N 1
ATOM 1712 C CA . ASN A 1 228 ? -11.505 -4.916 7.557 1.00 98.69 228 ASN A CA 1
ATOM 1713 C C . ASN A 1 228 ? -11.347 -4.572 6.076 1.00 98.69 228 ASN A C 1
ATOM 1715 O O . ASN A 1 228 ? -11.641 -5.414 5.234 1.00 98.69 228 ASN A O 1
ATOM 1719 N N . TYR A 1 229 ? -10.935 -3.344 5.761 1.00 98.62 229 TYR A N 1
ATOM 1720 C CA . TYR A 1 229 ? -10.816 -2.878 4.392 1.00 98.62 229 TYR A CA 1
ATOM 1721 C C . TYR A 1 229 ? -9.482 -2.178 4.174 1.00 98.62 229 TYR A C 1
ATOM 1723 O O . TYR A 1 229 ? -9.049 -1.388 5.017 1.00 98.62 229 TYR A O 1
ATOM 1731 N N . VAL A 1 230 ? -8.876 -2.439 3.022 1.00 98.69 230 VAL A N 1
ATOM 1732 C CA . VAL A 1 230 ? -7.729 -1.685 2.510 1.00 98.69 230 VAL A CA 1
ATOM 1733 C C . VAL A 1 230 ? -8.216 -0.836 1.345 1.00 98.69 230 VAL A C 1
ATOM 1735 O O . VAL A 1 230 ? -8.908 -1.328 0.457 1.00 98.69 230 VAL A O 1
ATOM 1738 N N . VAL A 1 231 ? -7.893 0.450 1.369 1.00 98.62 231 VAL A N 1
ATOM 1739 C CA . VAL A 1 231 ? -8.182 1.394 0.290 1.00 98.62 231 VAL A CA 1
ATOM 1740 C C . VAL A 1 231 ? -6.894 1.602 -0.484 1.00 98.62 231 VAL A C 1
ATOM 1742 O O . VAL A 1 231 ? -5.882 1.949 0.117 1.00 98.62 231 VAL A O 1
ATOM 1745 N N . ILE A 1 232 ? -6.933 1.399 -1.796 1.00 98.38 232 ILE A N 1
ATOM 1746 C CA . ILE A 1 232 ? -5.801 1.686 -2.677 1.00 98.38 232 ILE A CA 1
ATOM 1747 C C . ILE A 1 232 ? -6.240 2.753 -3.660 1.00 98.38 232 ILE A C 1
ATOM 1749 O O . ILE A 1 232 ? -7.272 2.604 -4.317 1.00 98.38 232 ILE A O 1
ATOM 1753 N N . ILE A 1 233 ? -5.480 3.834 -3.734 1.00 97.88 233 ILE A N 1
ATOM 1754 C CA . ILE A 1 233 ? -5.773 4.990 -4.570 1.00 97.88 233 ILE A CA 1
ATOM 1755 C C . ILE A 1 233 ? -4.607 5.154 -5.529 1.00 97.88 233 ILE A C 1
ATOM 1757 O O . ILE A 1 233 ? -3.466 5.231 -5.087 1.00 97.88 233 ILE A O 1
ATOM 1761 N N . SER A 1 234 ? -4.924 5.262 -6.815 1.00 97.19 234 SER A N 1
ATOM 1762 C CA . SER A 1 234 ? -3.997 5.734 -7.837 1.00 97.19 234 SER A CA 1
ATOM 1763 C C . SER A 1 234 ? -4.294 7.217 -8.070 1.00 97.19 234 SER A C 1
ATOM 1765 O O . SER A 1 234 ? -5.371 7.553 -8.586 1.00 97.19 234 SER A O 1
ATOM 1767 N N . PRO A 1 235 ? -3.457 8.155 -7.593 1.00 96.38 235 PRO A N 1
ATOM 1768 C CA . PRO A 1 235 ? -3.743 9.579 -7.712 1.00 96.38 235 PRO A CA 1
ATOM 1769 C C . PRO A 1 235 ? -3.722 10.069 -9.167 1.00 96.38 235 PRO A C 1
ATOM 1771 O O . PRO A 1 235 ? -3.248 9.414 -10.082 1.00 96.38 235 PRO A O 1
ATOM 1774 N N . ILE A 1 236 ? -4.262 11.269 -9.411 1.00 93.25 236 ILE A N 1
ATOM 1775 C CA . ILE A 1 236 ? -4.162 11.915 -10.741 1.00 93.25 236 ILE A CA 1
ATOM 1776 C C . ILE A 1 236 ? -2.739 12.459 -10.984 1.00 93.25 236 ILE A C 1
ATOM 1778 O O . ILE A 1 236 ? -2.376 12.793 -12.111 1.00 93.25 236 ILE A O 1
ATOM 1782 N N . SER A 1 237 ? -1.951 12.618 -9.922 1.00 84.44 237 SER A N 1
ATOM 1783 C CA . SER A 1 237 ? -0.553 13.040 -9.980 1.00 84.44 237 SER A CA 1
ATOM 1784 C C . SER A 1 237 ? 0.362 11.867 -10.322 1.00 84.44 237 SER A C 1
ATOM 1786 O O . SER A 1 237 ? 0.184 10.796 -9.769 1.00 84.44 237 SER A O 1
ATOM 1788 N N . GLY A 1 238 ? 1.355 12.105 -11.180 1.00 79.31 238 GLY A N 1
ATOM 1789 C CA . GLY A 1 238 ? 2.291 11.091 -11.679 1.00 79.31 238 GLY A CA 1
ATOM 1790 C C . GLY A 1 238 ? 2.609 11.321 -13.160 1.00 79.31 238 GLY A C 1
ATOM 1791 O O . GLY A 1 238 ? 1.964 12.153 -13.809 1.00 79.31 238 GLY A O 1
ATOM 1792 N N . ASP A 1 239 ? 3.601 10.609 -13.686 1.00 76.81 239 ASP A N 1
ATOM 1793 C CA . ASP A 1 239 ? 4.048 10.631 -15.083 1.00 76.81 239 ASP A CA 1
ATOM 1794 C C . ASP A 1 239 ? 3.228 9.705 -16.016 1.00 76.81 239 ASP A C 1
ATOM 1796 O O . ASP A 1 239 ? 3.470 9.674 -17.227 1.00 76.81 239 ASP A O 1
ATOM 1800 N N . GLY A 1 240 ? 2.114 9.144 -15.533 1.00 66.12 240 GLY A N 1
ATOM 1801 C CA . GLY A 1 240 ? 0.887 9.041 -16.332 1.00 66.12 240 GLY A CA 1
ATOM 1802 C C . GLY A 1 240 ? 0.533 7.678 -16.927 1.00 66.12 240 GLY A C 1
ATOM 1803 O O . GLY A 1 240 ? -0.268 7.645 -17.868 1.00 66.12 240 GLY A O 1
ATOM 1804 N N . ASP A 1 241 ? 1.073 6.584 -16.401 1.00 90.50 241 ASP A N 1
ATOM 1805 C CA . ASP A 1 241 ? 0.501 5.242 -16.522 1.00 90.50 241 ASP A CA 1
ATOM 1806 C C . ASP A 1 241 ? -0.393 4.881 -15.331 1.00 90.50 241 ASP A C 1
ATOM 1808 O O . ASP A 1 241 ? -0.411 5.580 -14.322 1.00 90.50 241 ASP A O 1
ATOM 1812 N N . ASP A 1 242 ? -1.230 3.862 -15.538 1.00 94.44 242 ASP A N 1
ATOM 1813 C CA . ASP A 1 242 ? -2.117 3.311 -14.514 1.00 94.44 242 ASP A CA 1
ATOM 1814 C C . ASP A 1 242 ? -1.290 2.455 -13.549 1.00 94.44 242 ASP A C 1
ATOM 1816 O O . ASP A 1 242 ? -0.428 1.701 -14.005 1.00 94.44 242 ASP A O 1
ATOM 1820 N N . SER A 1 243 ? -1.599 2.509 -12.252 1.00 95.75 243 SER A N 1
ATOM 1821 C CA . SER A 1 243 ? -0.844 1.757 -11.245 1.00 95.75 243 SER A CA 1
ATOM 1822 C C . SER A 1 243 ? -1.037 0.248 -11.398 1.00 95.75 243 SER A C 1
ATOM 1824 O O . SER A 1 243 ? -2.176 -0.218 -11.517 1.00 95.75 243 SER A O 1
ATOM 1826 N N . GLN A 1 244 ? 0.048 -0.528 -11.345 1.00 96.31 244 GLN A N 1
ATOM 1827 C CA . GLN A 1 244 ? 0.024 -1.970 -11.636 1.00 96.31 244 GLN A CA 1
ATOM 1828 C C . GLN A 1 244 ? 0.118 -2.831 -10.370 1.00 96.31 244 GLN A C 1
ATOM 1830 O O . GLN A 1 244 ? 1.186 -3.297 -9.973 1.00 96.31 244 GLN A O 1
ATOM 1835 N N . ILE A 1 245 ? -1.027 -3.109 -9.749 1.00 97.44 245 ILE A N 1
ATOM 1836 C CA . ILE A 1 245 ? -1.095 -3.756 -8.432 1.00 97.44 245 ILE A CA 1
ATOM 1837 C C . ILE A 1 245 ? -1.261 -5.271 -8.591 1.00 97.44 245 ILE A C 1
ATOM 1839 O O . ILE A 1 245 ? -2.282 -5.733 -9.094 1.00 97.44 245 ILE A O 1
ATOM 1843 N N . ASP A 1 246 ? -0.302 -6.067 -8.120 1.00 97.06 246 ASP A N 1
ATOM 1844 C CA . ASP A 1 246 ? -0.377 -7.536 -8.161 1.00 97.06 246 ASP A CA 1
ATOM 1845 C C . ASP A 1 246 ? -1.181 -8.084 -6.969 1.00 97.06 246 ASP A C 1
ATOM 1847 O O . ASP A 1 246 ? -2.146 -8.838 -7.133 1.00 97.06 246 ASP A O 1
ATOM 1851 N N . ALA A 1 247 ? -0.831 -7.656 -5.751 1.00 98.06 247 ALA A N 1
ATOM 1852 C CA . ALA A 1 247 ? -1.473 -8.154 -4.538 1.00 98.06 247 ALA A CA 1
ATOM 1853 C C . ALA A 1 247 ? -1.382 -7.200 -3.336 1.00 98.06 247 ALA A C 1
ATOM 1855 O O . ALA A 1 247 ? -0.456 -6.401 -3.214 1.00 98.06 247 ALA A O 1
ATOM 1856 N N . ILE A 1 248 ? -2.310 -7.369 -2.393 1.00 98.31 248 ILE A N 1
ATOM 1857 C CA . ILE A 1 248 ? -2.212 -6.886 -1.011 1.00 98.31 248 ILE A CA 1
ATOM 1858 C C . ILE A 1 248 ? -2.318 -8.078 -0.074 1.00 98.31 248 ILE A C 1
ATOM 1860 O O . ILE A 1 248 ? -3.328 -8.775 -0.068 1.00 98.31 248 ILE A O 1
ATOM 1864 N N . VAL A 1 249 ? -1.324 -8.266 0.787 1.00 98.44 249 VAL A N 1
ATOM 1865 C CA . VAL A 1 249 ? -1.350 -9.325 1.798 1.00 98.44 249 VAL A CA 1
ATOM 1866 C C . VAL A 1 249 ? -1.316 -8.711 3.184 1.00 98.44 249 VAL A C 1
ATOM 1868 O O . VAL A 1 249 ? -0.403 -7.961 3.513 1.00 98.44 249 VAL A O 1
ATOM 1871 N N . VAL A 1 250 ? -2.287 -9.074 4.020 1.00 98.31 250 VAL A N 1
ATOM 1872 C CA . VAL A 1 250 ? -2.242 -8.788 5.458 1.00 98.31 250 VAL A CA 1
ATOM 1873 C C . VAL A 1 250 ? -1.475 -9.916 6.134 1.00 98.31 250 VAL A C 1
ATOM 1875 O O . VAL A 1 250 ? -1.908 -11.068 6.084 1.00 98.31 250 VAL A O 1
ATOM 1878 N N . THR A 1 251 ? -0.322 -9.624 6.728 1.00 97.81 251 THR A N 1
ATOM 1879 C CA . THR A 1 251 ? 0.464 -10.605 7.486 1.00 97.81 251 THR A CA 1
ATOM 1880 C C . THR A 1 251 ? 1.538 -9.915 8.311 1.00 97.81 251 THR A C 1
ATOM 1882 O O . THR A 1 251 ? 2.209 -9.016 7.826 1.00 97.81 251 THR A O 1
ATOM 1885 N N . GLU A 1 252 ? 1.783 -10.446 9.506 1.00 97.94 252 GLU A N 1
ATOM 1886 C CA . GLU A 1 252 ? 2.862 -9.990 10.378 1.00 97.94 252 GLU A CA 1
ATOM 1887 C C . GLU A 1 252 ? 4.234 -10.410 9.841 1.00 97.94 252 GLU A C 1
ATOM 1889 O O . GLU A 1 252 ? 4.528 -11.609 9.719 1.00 97.94 252 GLU A O 1
ATOM 1894 N N . VAL A 1 253 ? 5.107 -9.439 9.575 1.00 98.00 253 VAL A N 1
ATOM 1895 C CA . VAL A 1 253 ? 6.512 -9.674 9.214 1.00 98.00 253 VAL A CA 1
ATOM 1896 C C . VAL A 1 253 ? 7.421 -8.977 10.228 1.00 98.00 253 VAL A C 1
ATOM 1898 O O . VAL A 1 253 ? 7.360 -7.761 10.342 1.00 98.00 253 VAL A O 1
ATOM 1901 N N . PRO A 1 254 ? 8.299 -9.695 10.958 1.00 97.75 254 PRO A N 1
ATOM 1902 C CA . PRO A 1 254 ? 9.172 -9.057 11.942 1.00 97.75 254 PRO A CA 1
ATOM 1903 C C . PRO A 1 254 ? 10.066 -7.980 11.314 1.00 97.75 254 PRO A C 1
ATOM 1905 O O . PRO A 1 254 ? 10.780 -8.268 10.348 1.00 97.75 254 PRO A O 1
ATOM 1908 N N . ILE A 1 255 ? 10.106 -6.786 11.911 1.00 96.00 255 ILE A N 1
ATOM 1909 C CA . ILE A 1 255 ? 11.050 -5.735 11.514 1.00 96.00 255 ILE A CA 1
ATOM 1910 C C . ILE A 1 255 ? 12.462 -6.155 11.962 1.00 96.00 255 ILE A C 1
ATOM 1912 O O . ILE A 1 255 ? 12.665 -6.475 13.143 1.00 96.00 255 ILE A O 1
ATOM 1916 N N . PRO A 1 256 ? 13.466 -6.189 11.063 1.00 91.25 256 PRO A N 1
ATOM 1917 C CA . PRO A 1 256 ? 14.834 -6.515 11.444 1.00 91.25 256 PRO A CA 1
ATOM 1918 C C . PRO A 1 256 ? 15.352 -5.563 12.526 1.00 91.25 256 PRO A C 1
ATOM 1920 O O . PRO A 1 256 ? 15.309 -4.343 12.380 1.00 91.25 256 PRO A O 1
ATOM 1923 N N . THR A 1 257 ? 15.884 -6.113 13.617 1.00 85.00 257 THR A N 1
ATOM 1924 C CA . THR A 1 257 ? 16.571 -5.293 14.620 1.00 85.00 257 THR A CA 1
ATOM 1925 C C . THR A 1 257 ? 17.877 -4.741 14.029 1.00 85.00 257 THR A C 1
ATOM 1927 O O . THR A 1 257 ? 18.625 -5.552 13.469 1.00 85.00 257 THR A O 1
ATOM 1930 N N . PRO A 1 258 ? 18.170 -3.433 14.177 1.00 71.94 258 PRO A N 1
ATOM 1931 C CA . PRO A 1 258 ? 19.398 -2.803 13.678 1.00 71.94 258 PRO A CA 1
ATOM 1932 C C . PRO A 1 258 ? 20.706 -3.452 14.153 1.00 71.94 258 PRO A C 1
ATOM 1934 O O . PRO A 1 258 ? 20.732 -4.010 15.279 1.00 71.94 258 PRO A O 1
#

pLDDT: mean 79.77, std 22.09, range [32.34, 98.81]